Protein AF-A0A9N9LIA5-F1 (afdb_monomer)

pLDDT: mean 84.1, std 13.5, range [37.38, 97.5]

Foldseek 3Di:
DDALLVLLVVCVVVLVVLVVLLVVLVCLVVVLVVLVVVLVVLVVVLVVLVVVLVVLVVQLVVLVVVLCCLVPPPVVCVVCVVVVNNVVSVVVSVVSVVSNVVSVVVSVVSVVVSVVSVVVSVVSVVVSVVSVVSVVSNVVSVVVLVVSLCVSCPDDPVVCVVLVVLVVLLVVLVVQLVVLVVVLVLLVLLLVLLVLLLVLLVLLLVLLVCLLPPPPPPDDDDPVVNVVSSLVSLVSSLVSLVSSQVSQVVSCVSPVVQDDLCLSVDPLSVCRRPDPDDSVSSVSNSVSSVVSSVSSVVSSVVSVVVSVVSVVVSVVSVVSSVVSVVVSSVVSVVVSVVSVVVVVVD

Structure (mmCIF, N/CA/C/O backbone):
data_AF-A0A9N9LIA5-F1
#
_entry.id   AF-A0A9N9LIA5-F1
#
loop_
_atom_site.group_PDB
_atom_site.id
_atom_site.type_symbol
_atom_site.label_atom_id
_atom_site.label_alt_id
_atom_site.label_comp_id
_atom_site.label_asym_id
_atom_site.label_entity_id
_atom_site.label_seq_id
_atom_site.pdbx_PDB_ins_code
_atom_site.Cartn_x
_atom_site.Cartn_y
_atom_site.Cartn_z
_atom_site.occupancy
_atom_site.B_iso_or_equiv
_atom_site.auth_seq_id
_atom_site.auth_comp_id
_atom_site.auth_asym_id
_atom_site.auth_atom_id
_atom_site.pdbx_PDB_model_num
ATOM 1 N N . MET A 1 1 ? -35.859 -7.186 32.942 1.00 47.28 1 MET A N 1
ATOM 2 C CA . MET A 1 1 ? -34.531 -6.823 32.412 1.00 47.28 1 MET A CA 1
ATOM 3 C C . MET A 1 1 ? -33.495 -7.463 33.316 1.00 47.28 1 MET A C 1
ATOM 5 O O . MET A 1 1 ? -33.566 -7.250 34.519 1.00 47.28 1 MET A O 1
ATOM 9 N N . THR A 1 2 ? -32.618 -8.312 32.789 1.00 58.47 2 THR A N 1
ATOM 10 C CA . THR A 1 2 ? -31.485 -8.862 33.547 1.00 58.47 2 THR A CA 1
ATOM 11 C C . THR A 1 2 ? -30.498 -7.736 33.855 1.00 58.47 2 THR A C 1
ATOM 13 O O . THR A 1 2 ? -30.167 -6.950 32.966 1.00 58.47 2 THR A O 1
ATOM 16 N N . SER A 1 3 ? -30.058 -7.617 35.112 1.00 75.38 3 SER A N 1
ATOM 17 C CA . SER A 1 3 ? -29.108 -6.568 35.506 1.00 75.38 3 SER A CA 1
ATOM 18 C C . SER A 1 3 ? -27.759 -6.749 34.796 1.00 75.38 3 SER A C 1
ATOM 20 O O . SER A 1 3 ? -27.422 -7.850 34.344 1.00 75.38 3 SER A O 1
ATOM 22 N N . VAL A 1 4 ? -26.967 -5.675 34.694 1.00 77.62 4 VAL A N 1
ATOM 23 C CA . VAL A 1 4 ? -25.613 -5.705 34.102 1.00 77.62 4 VAL A CA 1
ATOM 24 C C . VAL A 1 4 ? -24.735 -6.769 34.776 1.00 77.62 4 VAL A C 1
ATOM 26 O O . VAL A 1 4 ? -23.981 -7.462 34.092 1.00 77.62 4 VAL A O 1
ATOM 29 N N . CYS A 1 5 ? -24.903 -6.995 36.083 1.00 75.75 5 CYS A N 1
ATOM 30 C CA . CYS A 1 5 ? -24.208 -8.053 36.820 1.00 75.75 5 CYS A CA 1
ATOM 31 C C . CYS A 1 5 ? -24.525 -9.466 36.300 1.00 75.75 5 CYS A C 1
ATOM 33 O O . CYS A 1 5 ? -23.616 -10.283 36.172 1.00 75.75 5 CYS A O 1
ATOM 35 N N . ALA A 1 6 ? -25.791 -9.762 35.983 1.00 78.69 6 ALA A N 1
ATOM 36 C CA . ALA A 1 6 ? -26.183 -11.076 35.466 1.00 78.69 6 ALA A CA 1
ATOM 37 C C . ALA A 1 6 ? -25.593 -11.320 34.067 1.00 78.69 6 ALA A C 1
ATOM 39 O O . ALA A 1 6 ? -24.962 -12.346 33.836 1.00 78.69 6 ALA A O 1
ATOM 40 N N . ARG A 1 7 ? -25.692 -10.325 33.171 1.00 82.19 7 ARG A N 1
ATOM 41 C CA . ARG A 1 7 ? -25.117 -10.403 31.814 1.00 82.19 7 ARG A CA 1
ATOM 42 C C . ARG A 1 7 ? -23.591 -10.541 31.828 1.00 82.19 7 ARG A C 1
ATOM 44 O O . ARG A 1 7 ? -23.043 -11.324 31.062 1.00 82.19 7 ARG A O 1
ATOM 51 N N . THR A 1 8 ? -22.914 -9.819 32.723 1.00 84.19 8 THR A N 1
ATOM 52 C CA . THR A 1 8 ? -21.460 -9.934 32.930 1.00 84.19 8 THR A CA 1
ATOM 53 C C . THR A 1 8 ? -21.066 -11.358 33.332 1.00 84.19 8 THR A C 1
ATOM 55 O O . THR A 1 8 ? -20.112 -11.910 32.790 1.00 84.19 8 THR A O 1
ATOM 58 N N . ARG A 1 9 ? -21.809 -11.980 34.255 1.00 81.75 9 ARG A N 1
ATOM 59 C CA . ARG A 1 9 ? -21.522 -13.344 34.722 1.00 81.75 9 ARG A CA 1
ATOM 60 C C . ARG A 1 9 ? -21.656 -14.371 33.604 1.00 81.75 9 ARG A C 1
ATOM 62 O O . ARG A 1 9 ? -20.743 -15.166 33.403 1.00 81.75 9 ARG A O 1
ATOM 69 N N . ASP A 1 10 ? -22.759 -14.317 32.865 1.00 85.50 10 ASP A N 1
ATOM 70 C CA . ASP A 1 10 ? -23.034 -15.260 31.776 1.00 85.50 10 ASP A CA 1
ATOM 71 C C . ASP A 1 10 ? -21.994 -15.139 30.646 1.00 85.50 10 ASP A C 1
ATOM 73 O O . ASP A 1 10 ? -21.632 -16.124 30.003 1.00 85.50 10 ASP A O 1
ATOM 77 N N . ALA A 1 11 ? -21.451 -13.935 30.443 1.00 89.81 11 ALA A N 1
ATOM 78 C CA . ALA A 1 11 ? -20.425 -13.643 29.448 1.00 89.81 11 ALA A CA 1
ATOM 79 C C . ALA A 1 11 ? -18.987 -14.014 29.867 1.00 89.81 11 ALA A C 1
ATOM 81 O O . ALA A 1 11 ? -18.096 -14.020 29.014 1.00 89.81 11 ALA A O 1
ATOM 82 N N . ALA A 1 12 ? -18.725 -14.317 31.145 1.00 86.81 12 ALA A N 1
ATOM 83 C CA . ALA A 1 12 ? -17.366 -14.480 31.679 1.00 86.81 12 ALA A CA 1
ATOM 84 C C . ALA A 1 12 ? -16.516 -15.553 30.971 1.00 86.81 12 ALA A C 1
ATOM 86 O O . ALA A 1 12 ? -15.371 -15.241 30.625 1.00 86.81 12 ALA A O 1
ATOM 87 N N . PRO A 1 13 ? -17.036 -16.760 30.663 1.00 88.62 13 PRO A N 1
ATOM 88 C CA . PRO A 1 13 ? -16.257 -17.770 29.946 1.00 88.62 13 PRO A CA 1
ATOM 89 C C . PRO A 1 13 ? -15.855 -17.307 28.541 1.00 88.62 13 PRO A C 1
ATOM 91 O O . PRO A 1 13 ? -14.713 -17.496 28.119 1.00 88.62 13 PRO A O 1
ATOM 94 N N . ARG A 1 14 ? -16.776 -16.645 27.824 1.00 91.00 14 ARG A N 1
ATOM 95 C CA . ARG A 1 14 ? -16.513 -16.126 26.476 1.00 91.00 14 ARG A CA 1
ATOM 96 C C . ARG A 1 14 ? -15.512 -14.975 26.511 1.00 91.00 14 ARG A C 1
ATOM 98 O O . ARG A 1 14 ? -14.617 -14.940 25.674 1.00 91.00 14 ARG A O 1
ATOM 105 N N . ASN A 1 15 ? -15.625 -14.077 27.489 1.00 89.50 15 ASN A N 1
ATOM 106 C CA . ASN A 1 15 ? -14.683 -12.979 27.685 1.00 89.50 15 ASN A CA 1
ATOM 107 C C . ASN A 1 15 ? -13.249 -13.491 27.907 1.00 89.50 15 ASN A C 1
ATOM 109 O O . ASN A 1 15 ? -12.324 -13.031 27.244 1.00 89.50 15 ASN A O 1
ATOM 113 N N . ALA A 1 16 ? -13.071 -14.489 28.781 1.00 88.00 16 ALA A N 1
ATOM 114 C CA . ALA A 1 16 ? -11.763 -15.089 29.050 1.00 88.00 16 ALA A CA 1
ATOM 115 C C . ALA A 1 16 ? -11.148 -15.737 27.795 1.00 88.00 16 ALA A C 1
ATOM 117 O O . ALA A 1 16 ? -9.983 -15.496 27.488 1.00 88.00 16 ALA A O 1
ATOM 118 N N . GLN A 1 17 ? -11.944 -16.494 27.030 1.00 92.19 17 GLN A N 1
ATOM 119 C CA . GLN A 1 17 ? -11.497 -17.113 25.778 1.00 92.19 17 GLN A CA 1
ATOM 120 C C . GLN A 1 17 ? -11.049 -16.070 24.736 1.00 92.19 17 GLN A C 1
ATOM 122 O O . GLN A 1 17 ? -10.040 -16.256 24.051 1.00 92.19 17 GLN A O 1
ATOM 127 N N . LEU A 1 18 ? -11.802 -14.974 24.602 1.00 92.44 18 LEU A N 1
ATOM 128 C CA . LEU A 1 18 ? -11.486 -13.901 23.659 1.00 92.44 18 LEU A CA 1
ATOM 129 C C . LEU A 1 18 ? -10.203 -13.168 24.054 1.00 92.44 18 LEU A C 1
ATOM 131 O O . LEU A 1 18 ? -9.351 -12.959 23.195 1.00 92.44 18 LEU A O 1
ATOM 135 N N . LEU A 1 19 ? -10.028 -12.838 25.337 1.00 89.38 19 LEU A N 1
ATOM 136 C CA . LEU A 1 19 ? -8.799 -12.211 25.834 1.00 89.38 19 LEU A CA 1
ATOM 137 C C . LEU A 1 19 ? -7.575 -13.112 25.630 1.00 89.38 19 LEU A C 1
ATOM 139 O O . LEU A 1 19 ? -6.566 -12.638 25.118 1.00 89.38 19 LEU A O 1
ATOM 143 N N . GLN A 1 20 ? -7.687 -14.414 25.909 1.00 92.00 20 GLN A N 1
ATOM 144 C CA . GLN A 1 20 ? -6.607 -15.364 25.633 1.00 92.00 20 GLN A CA 1
ATOM 145 C C . GLN A 1 20 ? -6.225 -15.376 24.144 1.00 92.00 20 GLN A C 1
ATOM 147 O O . GLN A 1 20 ? -5.049 -15.282 23.801 1.00 92.00 20 GLN A O 1
ATOM 152 N N . THR A 1 21 ? -7.218 -15.429 23.249 1.00 92.06 21 THR A N 1
ATOM 153 C CA . THR A 1 21 ? -6.975 -15.395 21.796 1.00 92.06 21 THR A CA 1
ATOM 154 C C . THR A 1 21 ? -6.281 -14.096 21.385 1.00 92.06 21 THR A C 1
ATOM 156 O O . THR A 1 21 ? -5.387 -14.103 20.536 1.00 92.06 21 THR A O 1
ATOM 159 N N . LEU A 1 22 ? -6.680 -12.964 21.974 1.00 90.25 22 LEU A N 1
ATOM 160 C CA . LEU A 1 22 ? -6.061 -11.669 21.711 1.00 90.25 22 LEU A CA 1
ATOM 161 C C . LEU A 1 22 ? -4.605 -11.629 22.159 1.00 90.25 22 LEU A C 1
ATOM 163 O O . LEU A 1 22 ? -3.783 -11.135 21.392 1.00 90.25 22 LEU A O 1
ATOM 167 N N . ASP A 1 23 ? -4.291 -12.168 23.335 1.00 89.25 23 ASP A N 1
ATOM 168 C CA . ASP A 1 23 ? -2.930 -12.223 23.868 1.00 89.25 23 ASP A CA 1
ATOM 169 C C . ASP A 1 23 ? -2.023 -13.107 23.001 1.00 89.25 23 ASP A C 1
ATOM 171 O O . ASP A 1 23 ? -0.936 -12.678 22.605 1.00 89.25 23 ASP A O 1
ATOM 175 N N . GLU A 1 24 ? -2.497 -14.298 22.620 1.00 92.50 24 GLU A N 1
ATOM 176 C CA . GLU A 1 24 ? -1.763 -15.233 21.757 1.00 92.50 24 GLU A CA 1
ATOM 177 C C . GLU A 1 24 ? -1.479 -14.634 20.366 1.00 92.50 24 GLU A C 1
ATOM 179 O O . GLU A 1 24 ? -0.398 -14.821 19.807 1.00 92.50 24 GLU A O 1
ATOM 184 N N . THR A 1 25 ? -2.413 -13.849 19.819 1.00 94.44 25 THR A N 1
ATOM 185 C CA . THR A 1 25 ? -2.338 -13.322 18.441 1.00 94.44 25 THR A CA 1
ATOM 186 C C . THR A 1 25 ? -1.943 -11.844 18.342 1.00 94.44 25 THR A C 1
ATOM 188 O O . THR A 1 25 ? -1.902 -11.288 17.242 1.00 94.44 25 THR A O 1
ATOM 191 N N . ASN A 1 26 ? -1.624 -11.175 19.455 1.00 89.44 26 ASN A N 1
ATOM 192 C CA . ASN A 1 26 ? -1.385 -9.724 19.482 1.00 89.44 26 ASN A CA 1
ATOM 193 C C . ASN A 1 26 ? -0.216 -9.279 18.583 1.00 89.44 26 ASN A C 1
ATOM 195 O O . ASN A 1 26 ? -0.215 -8.180 18.029 1.00 89.44 26 ASN A O 1
ATOM 199 N N . HIS A 1 27 ? 0.785 -10.144 18.425 1.00 89.81 27 HIS A N 1
ATOM 200 C CA . HIS A 1 27 ? 1.981 -9.881 17.628 1.00 89.81 27 HIS A CA 1
ATOM 201 C C . HIS A 1 27 ? 1.731 -9.970 16.110 1.00 89.81 27 HIS A C 1
ATOM 203 O O . HIS A 1 27 ? 2.442 -9.332 15.327 1.00 89.81 27 HIS A O 1
ATOM 209 N N . ALA A 1 28 ? 0.713 -10.726 15.689 1.00 92.81 28 ALA A N 1
ATOM 210 C CA . ALA A 1 28 ? 0.514 -11.122 14.300 1.00 92.81 28 ALA A CA 1
ATOM 211 C C . ALA A 1 28 ? 0.270 -9.959 13.318 1.00 92.81 28 ALA A C 1
ATOM 213 O O . ALA A 1 28 ? 0.861 -9.987 12.239 1.00 92.81 28 ALA A O 1
ATOM 214 N N . PRO A 1 29 ? -0.513 -8.902 13.636 1.00 89.50 29 PRO A N 1
ATOM 215 C CA . PRO A 1 29 ? -0.709 -7.787 12.705 1.00 89.50 29 PRO A CA 1
ATOM 216 C C . PRO A 1 29 ? 0.595 -7.057 12.343 1.00 89.50 29 PRO A C 1
ATOM 218 O O . PRO A 1 29 ? 0.842 -6.778 11.171 1.00 89.50 29 PRO A O 1
ATOM 221 N N . SER A 1 30 ? 1.451 -6.794 13.336 1.00 88.44 30 SER A N 1
ATOM 222 C CA . SER A 1 30 ? 2.750 -6.133 13.130 1.00 88.44 30 SER A CA 1
ATOM 223 C C . SER A 1 30 ? 3.745 -7.047 12.405 1.00 88.44 30 SER A C 1
ATOM 225 O O . SER A 1 30 ? 4.460 -6.615 11.494 1.00 88.44 30 SER A O 1
ATOM 227 N N . ALA A 1 31 ? 3.757 -8.336 12.763 1.00 90.31 31 ALA A N 1
ATOM 228 C CA . ALA A 1 31 ? 4.577 -9.341 12.094 1.00 90.31 31 ALA A CA 1
ATOM 229 C C . ALA A 1 31 ? 4.191 -9.503 10.613 1.00 90.31 31 ALA A C 1
ATOM 231 O O . ALA A 1 31 ? 5.073 -9.568 9.754 1.00 90.31 31 ALA A O 1
ATOM 232 N N . LEU A 1 32 ? 2.889 -9.482 10.298 1.00 93.50 32 LEU A N 1
ATOM 233 C CA . LEU A 1 32 ? 2.376 -9.529 8.930 1.00 93.50 32 LEU A CA 1
ATOM 234 C C . LEU A 1 32 ? 2.864 -8.336 8.100 1.00 93.50 32 LEU A C 1
ATOM 236 O O . LEU A 1 32 ? 3.404 -8.533 7.014 1.00 93.50 32 LEU A O 1
ATOM 240 N N . GLU A 1 33 ? 2.708 -7.111 8.602 1.00 91.50 33 GLU A N 1
ATOM 241 C CA . GLU A 1 33 ? 3.135 -5.893 7.895 1.00 91.50 33 GLU A CA 1
ATOM 242 C C . GLU A 1 33 ? 4.655 -5.878 7.654 1.00 91.50 33 GLU A C 1
ATOM 244 O O . GLU A 1 33 ? 5.136 -5.601 6.546 1.00 91.50 33 GLU A O 1
ATOM 249 N N . SER A 1 34 ? 5.422 -6.257 8.678 1.00 91.19 34 SER A N 1
ATOM 250 C CA . SER A 1 34 ? 6.882 -6.345 8.603 1.00 91.19 34 SER A CA 1
ATOM 251 C C . SER A 1 34 ? 7.332 -7.383 7.571 1.00 91.19 34 SER A C 1
ATOM 253 O O . SER A 1 34 ? 8.202 -7.107 6.740 1.00 91.19 34 SER A O 1
ATOM 255 N N . ASN A 1 35 ? 6.710 -8.563 7.568 1.00 96.12 35 ASN A N 1
ATOM 256 C CA . ASN A 1 35 ? 7.061 -9.640 6.650 1.00 96.12 35 ASN A CA 1
ATOM 257 C C . ASN A 1 35 ? 6.587 -9.365 5.209 1.00 96.12 35 ASN A C 1
ATOM 259 O O . ASN A 1 35 ? 7.288 -9.702 4.257 1.00 96.12 35 ASN A O 1
ATOM 263 N N . GLN A 1 36 ? 5.458 -8.677 5.008 1.00 96.06 36 GLN A N 1
ATOM 264 C CA . GLN A 1 36 ? 5.046 -8.179 3.687 1.00 96.06 36 GLN A CA 1
ATOM 265 C C . GLN A 1 36 ? 6.076 -7.208 3.098 1.00 96.06 36 GLN A C 1
ATOM 267 O O . GLN A 1 36 ? 6.465 -7.344 1.935 1.00 96.06 36 GLN A O 1
ATOM 272 N N . SER A 1 37 ? 6.571 -6.278 3.916 1.00 93.00 37 SER A N 1
ATOM 273 C CA . SER A 1 37 ? 7.626 -5.340 3.522 1.00 93.00 37 SER A CA 1
ATOM 274 C C . SER A 1 37 ? 8.938 -6.059 3.190 1.00 93.00 37 SER A C 1
ATOM 276 O O . SER A 1 37 ? 9.611 -5.725 2.211 1.00 93.00 37 SER A O 1
ATOM 278 N N . TYR A 1 38 ? 9.293 -7.084 3.971 1.00 94.62 38 TYR A N 1
ATOM 279 C CA . TYR A 1 38 ? 10.456 -7.933 3.714 1.00 94.62 38 TYR A CA 1
ATOM 280 C C . TYR A 1 38 ? 10.331 -8.705 2.391 1.00 94.62 38 TYR A C 1
ATOM 282 O O . TYR A 1 38 ? 11.246 -8.660 1.568 1.00 94.62 38 TYR A O 1
ATOM 290 N N . VAL A 1 39 ? 9.175 -9.324 2.129 1.00 96.56 39 VAL A N 1
ATOM 291 C CA . VAL A 1 39 ? 8.874 -10.020 0.866 1.00 96.56 39 VAL A CA 1
ATOM 292 C C . VAL A 1 39 ? 8.966 -9.076 -0.334 1.00 96.56 39 VAL A C 1
ATOM 294 O O . VAL A 1 39 ? 9.550 -9.442 -1.355 1.00 96.56 39 VAL A O 1
ATOM 297 N N . ALA A 1 40 ? 8.426 -7.860 -0.230 1.00 95.62 40 ALA A N 1
ATOM 298 C CA . ALA A 1 40 ? 8.515 -6.869 -1.301 1.00 95.62 40 ALA A CA 1
ATOM 299 C C . ALA A 1 40 ? 9.976 -6.506 -1.619 1.00 95.62 40 ALA A C 1
ATOM 301 O O . ALA A 1 40 ? 10.375 -6.491 -2.786 1.00 95.62 40 ALA A O 1
ATOM 302 N N . ARG A 1 41 ? 10.797 -6.297 -0.583 1.00 95.94 41 ARG A N 1
ATOM 303 C CA . ARG A 1 41 ? 12.232 -6.018 -0.733 1.00 95.94 41 ARG A CA 1
ATOM 304 C C . ARG A 1 41 ? 12.987 -7.197 -1.350 1.00 95.94 41 ARG A C 1
ATOM 306 O O . ARG A 1 41 ? 13.770 -6.985 -2.271 1.00 95.94 41 ARG A O 1
ATOM 313 N N . LEU A 1 42 ? 12.724 -8.424 -0.896 1.00 96.56 42 LEU A N 1
ATOM 314 C CA . LEU A 1 42 ? 13.326 -9.637 -1.461 1.00 96.56 42 LEU A CA 1
ATOM 315 C C . LEU A 1 42 ? 13.003 -9.789 -2.948 1.00 96.56 42 LEU A C 1
ATOM 317 O O . LEU A 1 42 ? 13.893 -10.091 -3.735 1.00 96.56 42 LEU A O 1
ATOM 321 N N . ARG A 1 43 ? 11.754 -9.537 -3.358 1.00 97.06 43 ARG A N 1
ATOM 322 C CA . ARG A 1 43 ? 11.359 -9.593 -4.776 1.00 97.06 43 ARG A CA 1
ATOM 323 C C . ARG A 1 43 ? 12.138 -8.599 -5.633 1.00 97.06 43 ARG A C 1
ATOM 325 O O . ARG A 1 43 ? 12.562 -8.963 -6.728 1.00 97.06 43 ARG A O 1
ATOM 332 N N . LEU A 1 44 ? 12.351 -7.381 -5.134 1.00 95.38 44 LEU A N 1
ATOM 333 C CA . LEU A 1 44 ? 13.156 -6.378 -5.830 1.00 95.38 44 LEU A CA 1
ATOM 334 C C . LEU A 1 44 ? 14.614 -6.834 -5.977 1.00 95.38 44 LEU A C 1
ATOM 336 O O . LEU A 1 44 ? 15.167 -6.773 -7.072 1.00 95.38 44 LEU A O 1
ATOM 340 N N . GLN A 1 45 ? 15.214 -7.350 -4.904 1.00 94.00 45 GLN A N 1
ATOM 341 C CA . GLN A 1 45 ? 16.589 -7.855 -4.942 1.00 94.00 45 GLN A CA 1
ATOM 342 C C . GLN A 1 45 ? 16.737 -9.072 -5.866 1.00 94.00 45 GLN A C 1
ATOM 344 O O . GLN A 1 45 ? 17.704 -9.163 -6.614 1.00 94.00 45 GLN A O 1
ATOM 349 N N . ILE A 1 46 ? 15.758 -9.983 -5.869 1.00 96.56 46 ILE A N 1
ATOM 350 C CA . ILE A 1 46 ? 15.705 -11.126 -6.792 1.00 96.56 46 ILE A CA 1
ATOM 351 C C . ILE A 1 46 ? 15.619 -10.644 -8.240 1.00 96.56 46 ILE A C 1
ATOM 353 O O . ILE A 1 46 ? 16.278 -11.210 -9.107 1.00 96.56 46 ILE A O 1
ATOM 357 N N . HIS A 1 47 ? 14.826 -9.608 -8.522 1.00 95.19 47 HIS A N 1
ATOM 358 C CA . HIS A 1 47 ? 14.744 -9.038 -9.866 1.00 95.19 47 HIS A CA 1
ATOM 359 C C . HIS A 1 47 ? 16.097 -8.476 -10.324 1.00 95.19 47 HIS A C 1
ATOM 361 O O . HIS A 1 47 ? 16.552 -8.812 -11.414 1.00 95.19 47 HIS A O 1
ATOM 367 N N . GLN A 1 48 ? 16.773 -7.710 -9.464 1.00 93.69 48 GLN A N 1
ATOM 368 C CA . GLN A 1 48 ? 18.113 -7.181 -9.738 1.00 93.69 48 GLN A CA 1
ATOM 369 C C . GLN A 1 48 ? 19.135 -8.306 -9.955 1.00 93.69 48 GLN A C 1
ATOM 371 O O . GLN A 1 48 ? 19.855 -8.303 -10.948 1.00 93.69 48 GLN A O 1
ATOM 376 N N . LYS A 1 49 ? 19.146 -9.327 -9.088 1.00 94.50 49 LYS A N 1
ATOM 377 C CA . LYS A 1 49 ? 20.053 -10.477 -9.223 1.00 94.50 49 LYS A CA 1
ATOM 378 C C . LYS A 1 49 ? 19.781 -11.320 -10.468 1.00 94.50 49 LYS A C 1
ATOM 380 O O . LYS A 1 49 ? 20.715 -11.880 -11.027 1.00 94.50 49 LYS A O 1
ATOM 385 N N . LYS A 1 50 ? 18.532 -11.395 -10.941 1.00 94.38 50 LYS A N 1
ATOM 386 C CA . LYS A 1 50 ? 18.208 -12.031 -12.229 1.00 94.38 50 LYS A CA 1
ATOM 387 C C . LYS A 1 50 ? 18.789 -11.262 -13.415 1.00 94.38 50 LYS A C 1
ATOM 389 O O . LYS A 1 50 ? 19.302 -11.897 -14.328 1.00 94.38 50 LYS A O 1
ATOM 394 N N . GLN A 1 51 ? 18.732 -9.930 -13.394 1.00 94.00 51 GLN A N 1
ATOM 395 C CA . GLN A 1 51 ? 19.364 -9.102 -14.429 1.00 94.00 51 GLN A CA 1
ATOM 396 C C . GLN A 1 51 ? 20.889 -9.264 -14.417 1.00 94.00 51 GLN A C 1
ATOM 398 O O . GLN A 1 51 ? 21.498 -9.411 -15.472 1.00 94.00 51 GLN A O 1
ATOM 403 N N . GLU A 1 52 ? 21.495 -9.305 -13.229 1.00 93.31 52 GLU A N 1
ATOM 404 C CA . GLU A 1 52 ? 22.931 -9.564 -13.062 1.00 93.31 52 GLU A CA 1
ATOM 405 C C . GLU A 1 52 ? 23.323 -10.955 -13.586 1.00 93.31 52 GLU A C 1
ATOM 407 O O . GLU A 1 52 ? 24.313 -11.083 -14.300 1.00 93.31 52 GLU A O 1
ATOM 412 N N . LEU A 1 53 ? 22.515 -11.989 -13.318 1.00 95.62 53 LEU A N 1
ATOM 413 C CA . LEU A 1 53 ? 22.738 -13.336 -13.852 1.00 95.62 53 LEU A CA 1
ATOM 414 C C . LEU A 1 53 ? 22.669 -13.370 -15.385 1.00 95.62 53 LEU A C 1
ATOM 416 O O . LEU A 1 53 ? 23.473 -14.048 -16.020 1.00 95.62 53 LEU A O 1
ATOM 420 N N . GLU A 1 54 ? 21.729 -12.639 -15.990 1.00 91.75 54 GLU A N 1
ATOM 421 C CA . GLU A 1 54 ? 21.620 -12.536 -17.449 1.00 91.75 54 GLU A CA 1
ATOM 422 C C . GLU A 1 54 ? 22.856 -11.856 -18.057 1.00 91.75 54 GLU A C 1
ATOM 424 O O . GLU A 1 54 ? 23.369 -12.298 -19.084 1.00 91.75 54 GLU A O 1
ATOM 429 N N . GLN A 1 55 ? 23.370 -10.806 -17.411 1.00 92.00 55 GLN A N 1
ATOM 430 C CA . GLN A 1 55 ? 24.607 -10.143 -17.829 1.00 92.00 55 GLN A CA 1
ATOM 431 C C . GLN A 1 55 ? 25.819 -11.070 -17.692 1.00 92.00 55 GLN A C 1
ATOM 433 O O . GLN A 1 55 ? 26.586 -11.199 -18.642 1.00 92.00 55 GLN A O 1
ATOM 438 N N . ALA A 1 56 ? 25.958 -11.763 -16.558 1.00 91.69 56 ALA A N 1
ATOM 439 C CA . ALA A 1 56 ? 27.029 -12.733 -16.344 1.00 91.69 56 ALA A CA 1
ATOM 440 C C . ALA A 1 56 ? 26.976 -13.879 -17.367 1.00 91.69 56 ALA A C 1
ATOM 442 O O . ALA A 1 56 ? 28.015 -14.289 -17.870 1.00 91.69 56 ALA A O 1
ATOM 443 N N . SER A 1 57 ? 25.776 -14.342 -17.738 1.00 90.62 57 SER A N 1
ATOM 444 C CA . SER A 1 57 ? 25.598 -15.367 -18.779 1.00 90.62 57 SER A CA 1
ATOM 445 C C . SER A 1 57 ? 26.136 -14.893 -20.134 1.00 90.62 57 SER A C 1
ATOM 447 O O . SER A 1 57 ? 26.888 -15.617 -20.776 1.00 90.62 57 SER A O 1
ATOM 449 N N . LYS A 1 58 ? 25.829 -13.649 -20.534 1.00 91.25 58 LYS A N 1
ATOM 450 C CA . LYS A 1 58 ? 26.348 -13.052 -21.780 1.00 91.25 58 LYS A CA 1
ATOM 451 C C . LYS A 1 58 ? 27.871 -12.916 -21.772 1.00 91.25 58 LYS A C 1
ATOM 453 O O . LYS A 1 58 ? 28.500 -13.114 -22.805 1.00 91.25 58 LYS A O 1
ATOM 458 N N . ILE A 1 59 ? 28.459 -12.579 -20.622 1.00 88.94 59 ILE A N 1
ATOM 459 C CA . ILE A 1 59 ? 29.919 -12.505 -20.467 1.00 88.94 59 ILE A CA 1
ATOM 460 C C . ILE A 1 59 ? 30.527 -13.899 -20.632 1.00 88.94 59 ILE A C 1
ATOM 462 O O . ILE A 1 59 ? 31.416 -14.062 -21.453 1.00 88.94 59 ILE A O 1
ATOM 466 N N . VAL A 1 60 ? 30.003 -14.914 -19.935 1.00 88.62 60 VAL A N 1
ATOM 467 C CA . VAL A 1 60 ? 30.481 -16.302 -20.069 1.00 88.62 60 VAL A CA 1
ATOM 468 C C . VAL A 1 60 ? 30.412 -16.787 -21.517 1.00 88.62 60 VAL A C 1
ATOM 470 O O . VAL A 1 60 ? 31.362 -17.404 -21.988 1.00 88.62 60 VAL A O 1
ATOM 473 N N . GLU A 1 61 ? 29.319 -16.500 -22.230 1.00 90.25 61 GLU A N 1
ATOM 474 C CA . GLU A 1 61 ? 29.176 -16.842 -23.652 1.00 90.25 61 GLU A CA 1
ATOM 475 C C . GLU A 1 61 ? 30.221 -16.135 -24.533 1.00 90.25 61 GLU A C 1
ATOM 477 O O . GLU A 1 61 ? 30.770 -16.760 -25.439 1.00 90.25 61 GLU A O 1
ATOM 482 N N . SER A 1 62 ? 30.523 -14.860 -24.259 1.00 87.62 62 SER A N 1
ATOM 483 C CA . SER A 1 62 ? 31.548 -14.097 -24.985 1.00 87.62 62 SER A CA 1
ATOM 484 C C . SER A 1 62 ? 32.956 -14.636 -24.725 1.00 87.62 62 SER A C 1
ATOM 486 O O . SER A 1 62 ? 33.666 -14.946 -25.676 1.00 87.62 62 SER A O 1
ATOM 488 N N . GLU A 1 63 ? 33.337 -14.802 -23.455 1.00 86.12 63 GLU A N 1
ATOM 489 C CA . GLU A 1 63 ? 34.665 -15.295 -23.055 1.00 86.12 63 GLU A CA 1
ATOM 490 C C . GLU A 1 63 ? 34.900 -16.732 -23.550 1.00 86.12 63 GLU A C 1
ATOM 492 O O . GLU A 1 63 ? 35.999 -17.081 -23.976 1.00 86.12 63 GLU A O 1
ATOM 497 N N . LEU A 1 64 ? 33.854 -17.572 -23.563 1.00 87.06 64 LEU A N 1
ATOM 498 C CA . LEU A 1 64 ? 33.927 -18.912 -24.150 1.00 87.06 64 LEU A CA 1
ATOM 499 C C . LEU A 1 64 ? 34.198 -18.845 -25.658 1.00 87.06 64 LEU A C 1
ATOM 501 O O . LEU A 1 64 ? 35.049 -19.578 -26.158 1.00 87.06 64 LEU A O 1
ATOM 505 N N . ALA A 1 65 ? 33.497 -17.968 -26.381 1.00 86.50 65 ALA A N 1
ATOM 506 C CA . ALA A 1 65 ? 33.697 -17.804 -27.816 1.00 86.50 65 ALA A CA 1
ATOM 507 C C . ALA A 1 65 ? 35.106 -17.281 -28.148 1.00 86.50 65 ALA A C 1
ATOM 509 O O . ALA A 1 65 ? 35.702 -17.728 -29.132 1.00 86.50 65 ALA A O 1
ATOM 510 N N . ASP A 1 66 ? 35.652 -16.369 -27.340 1.00 81.44 66 ASP A N 1
ATOM 511 C CA . ASP A 1 66 ? 37.016 -15.855 -27.498 1.00 81.44 66 ASP A CA 1
ATOM 512 C C . ASP A 1 66 ? 38.059 -16.948 -27.212 1.00 81.44 66 ASP A C 1
ATOM 514 O O . ASP A 1 66 ? 38.950 -17.186 -28.039 1.00 81.44 66 ASP A O 1
ATOM 518 N N . TYR A 1 67 ? 37.888 -17.706 -26.124 1.00 82.94 67 TYR A N 1
ATOM 519 C CA . TYR A 1 67 ? 38.721 -18.866 -25.806 1.00 82.94 67 TYR A CA 1
ATOM 520 C C . TYR A 1 67 ? 38.717 -19.916 -26.934 1.00 82.94 67 TYR A C 1
ATOM 522 O O . TYR A 1 67 ? 39.787 -20.300 -27.417 1.00 82.94 67 TYR A O 1
ATOM 530 N N . GLU A 1 68 ? 37.542 -20.323 -27.430 1.00 83.69 68 GLU A N 1
ATOM 531 C CA . GLU A 1 68 ? 37.406 -21.294 -28.529 1.00 83.69 68 GLU A CA 1
ATOM 532 C C . GLU A 1 68 ? 38.050 -20.790 -29.832 1.00 83.69 68 GLU A C 1
ATOM 534 O O . GLU A 1 68 ? 38.713 -21.551 -30.550 1.00 83.69 68 GLU A O 1
ATOM 539 N N . GLN A 1 69 ? 37.904 -19.496 -30.145 1.00 81.94 69 GLN A N 1
ATOM 540 C CA . GLN A 1 69 ? 38.541 -18.886 -31.313 1.00 81.94 69 GLN A CA 1
ATOM 541 C C . GLN A 1 69 ? 40.069 -18.923 -31.232 1.00 81.94 69 GLN A C 1
ATOM 543 O O . GLN A 1 69 ? 40.727 -19.138 -32.257 1.00 81.94 69 GLN A O 1
ATOM 548 N N . TYR A 1 70 ? 40.652 -18.700 -30.052 1.00 73.88 70 TYR A N 1
ATOM 549 C CA . TYR A 1 70 ? 42.100 -18.766 -29.864 1.00 73.88 70 TYR A CA 1
ATOM 550 C C . TYR A 1 70 ? 42.609 -20.209 -29.836 1.00 73.88 70 TYR A C 1
ATOM 552 O O . TYR A 1 70 ? 43.569 -20.509 -30.550 1.00 73.88 70 TYR A O 1
ATOM 560 N N . GLU A 1 71 ? 41.946 -21.112 -29.113 1.00 77.12 71 GLU A N 1
ATOM 561 C CA . GLU A 1 71 ? 42.364 -22.512 -28.981 1.00 77.12 71 GLU A CA 1
ATOM 562 C C . GLU A 1 71 ? 42.343 -23.256 -30.329 1.00 77.12 71 GLU A C 1
ATOM 564 O O . GLU A 1 71 ? 43.275 -24.001 -30.659 1.00 77.12 71 GLU A O 1
ATOM 569 N N . HIS A 1 72 ? 41.308 -23.039 -31.148 1.00 75.81 72 HIS A N 1
ATOM 570 C CA . HIS A 1 72 ? 41.091 -23.803 -32.382 1.00 75.81 72 HIS A CA 1
ATOM 571 C C . HIS A 1 72 ? 41.664 -23.158 -33.650 1.00 75.81 72 HIS A C 1
ATOM 573 O O . HIS A 1 72 ? 41.591 -23.747 -34.737 1.00 75.81 72 HIS A O 1
ATOM 579 N N . SER A 1 73 ? 42.284 -21.977 -33.562 1.00 72.56 73 SER A N 1
ATOM 580 C CA . SER A 1 73 ? 42.844 -21.317 -34.743 1.00 72.56 73 SER A CA 1
ATOM 581 C C . SER A 1 73 ? 44.174 -21.938 -35.183 1.00 72.56 73 SER A C 1
ATOM 583 O O . SER A 1 73 ? 45.265 -21.471 -34.855 1.00 72.56 73 SER A O 1
ATOM 585 N N . GLN A 1 74 ? 44.079 -22.973 -36.020 1.00 70.00 74 GLN A N 1
ATOM 586 C CA . GLN A 1 74 ? 45.228 -23.644 -36.642 1.00 70.00 74 GLN A CA 1
ATOM 587 C C . GLN A 1 74 ? 46.098 -22.673 -37.463 1.00 70.00 74 GLN A C 1
ATOM 589 O O . GLN A 1 74 ? 47.322 -22.774 -37.456 1.00 70.00 74 GLN A O 1
ATOM 594 N N . ILE A 1 75 ? 45.480 -21.687 -38.126 1.00 66.06 75 ILE A N 1
ATOM 595 C CA . ILE A 1 75 ? 46.182 -20.668 -38.925 1.00 66.06 75 ILE A CA 1
ATOM 596 C C . ILE A 1 75 ? 46.973 -19.709 -38.023 1.00 66.06 75 ILE A C 1
ATOM 598 O O . ILE A 1 75 ? 48.129 -19.413 -38.325 1.00 66.06 75 ILE A O 1
ATOM 602 N N . ARG A 1 76 ? 46.399 -19.254 -36.896 1.00 67.31 76 ARG A N 1
ATOM 603 C CA . ARG A 1 76 ? 47.128 -18.412 -35.929 1.00 67.31 76 ARG A CA 1
ATOM 604 C C . ARG A 1 76 ? 48.253 -19.199 -35.269 1.00 67.31 76 ARG A C 1
ATOM 606 O O . ARG A 1 76 ? 49.377 -18.711 -35.236 1.00 67.31 76 ARG A O 1
ATOM 613 N N . ARG A 1 77 ? 47.988 -20.433 -34.833 1.00 72.31 77 ARG A N 1
ATOM 614 C CA . ARG A 1 77 ? 49.006 -21.315 -34.248 1.00 72.31 77 ARG A CA 1
ATOM 615 C C . ARG A 1 77 ? 50.189 -21.524 -35.204 1.00 72.31 77 ARG A C 1
ATOM 617 O O . ARG A 1 77 ? 51.337 -21.408 -34.787 1.00 72.31 77 ARG A O 1
ATOM 624 N N . LEU A 1 78 ? 49.930 -21.745 -36.497 1.00 66.75 78 LEU A N 1
ATOM 625 C CA . LEU A 1 78 ? 50.982 -21.847 -37.516 1.00 66.75 78 LEU A CA 1
ATOM 626 C C . LEU A 1 78 ? 51.741 -20.526 -37.722 1.00 66.75 78 LEU A C 1
ATOM 628 O O . LEU A 1 78 ? 52.966 -20.550 -37.790 1.00 66.75 78 LEU A O 1
ATOM 632 N N . ALA A 1 79 ? 51.057 -19.379 -37.771 1.00 71.06 79 ALA A N 1
ATOM 633 C CA . ALA A 1 79 ? 51.705 -18.072 -37.918 1.00 71.06 79 ALA A CA 1
ATOM 634 C C . ALA A 1 79 ? 52.642 -17.740 -36.740 1.00 71.06 79 ALA A C 1
ATOM 636 O O . ALA A 1 79 ? 53.777 -17.316 -36.955 1.00 71.06 79 ALA A O 1
ATOM 637 N N . TYR A 1 80 ? 52.209 -18.000 -35.501 1.00 70.25 80 TYR A N 1
ATOM 638 C CA . TYR A 1 80 ? 53.033 -17.812 -34.300 1.00 70.25 80 TYR A CA 1
ATOM 639 C C . TYR A 1 80 ? 54.216 -18.789 -34.237 1.00 70.25 80 TYR A C 1
ATOM 641 O O . TYR A 1 80 ? 55.295 -18.418 -33.771 1.00 70.25 80 TYR A O 1
ATOM 649 N N . LYS A 1 81 ? 54.047 -20.011 -34.757 1.00 72.44 81 LYS A N 1
ATOM 650 C CA . LYS A 1 81 ? 55.123 -21.002 -34.876 1.00 72.44 81 LYS A CA 1
ATOM 651 C C . LYS A 1 81 ? 56.178 -20.607 -35.913 1.00 72.44 81 LYS A C 1
ATOM 653 O O . LYS A 1 81 ? 57.368 -20.793 -35.674 1.00 72.44 81 LYS A O 1
ATOM 658 N N . VAL A 1 82 ? 55.759 -20.030 -37.042 1.00 72.12 82 VAL A N 1
ATOM 659 C CA . VAL A 1 82 ? 56.663 -19.522 -38.092 1.00 72.12 82 VAL A CA 1
ATOM 660 C C . VAL A 1 82 ? 57.495 -18.333 -37.594 1.00 72.12 82 VAL A C 1
ATOM 662 O O . VAL A 1 82 ? 58.666 -18.229 -37.947 1.00 72.12 82 VAL A O 1
ATOM 665 N N . ASP A 1 83 ? 56.935 -17.488 -36.724 1.00 71.50 83 ASP A N 1
ATOM 666 C CA . ASP A 1 83 ? 57.619 -16.328 -36.125 1.00 71.50 83 ASP A CA 1
ATOM 667 C C . ASP A 1 83 ? 58.410 -16.668 -34.835 1.00 71.50 83 ASP A C 1
ATOM 669 O O . ASP A 1 83 ? 58.860 -15.770 -34.130 1.00 71.50 83 ASP A O 1
ATOM 673 N N . GLN A 1 84 ? 58.565 -17.958 -34.491 1.00 71.31 84 GLN A N 1
ATOM 674 C CA . GLN A 1 84 ? 59.221 -18.454 -33.260 1.00 71.31 84 GLN A CA 1
ATOM 675 C C . GLN A 1 84 ? 58.629 -17.910 -31.938 1.00 71.31 84 GLN A C 1
ATOM 677 O O . GLN A 1 84 ? 59.312 -17.846 -30.918 1.00 71.31 84 GLN A O 1
ATOM 682 N N . LYS A 1 85 ? 57.341 -17.544 -31.926 1.00 77.88 85 LYS A N 1
ATOM 683 C CA . LYS A 1 85 ? 56.624 -16.946 -30.779 1.00 77.88 85 LYS A CA 1
ATOM 684 C C . LYS A 1 85 ? 55.565 -17.878 -30.178 1.00 77.88 85 LYS A C 1
ATOM 686 O O . LYS A 1 85 ? 54.540 -17.415 -29.686 1.00 77.88 85 LYS A O 1
ATOM 691 N N . GLU A 1 86 ? 55.800 -19.189 -30.212 1.00 72.25 86 GLU A N 1
ATOM 692 C CA . GLU A 1 86 ? 54.864 -20.220 -29.723 1.00 72.25 86 GLU A CA 1
ATOM 693 C C . GLU A 1 86 ? 54.485 -20.008 -28.244 1.00 72.25 86 GLU A C 1
ATOM 695 O O . GLU A 1 86 ? 53.305 -20.029 -27.909 1.00 72.25 86 GLU A O 1
ATOM 700 N N . GLN A 1 87 ? 55.447 -19.623 -27.394 1.00 76.88 87 GLN A N 1
ATOM 701 C CA . GLN A 1 87 ? 55.194 -19.298 -25.981 1.00 76.88 87 GLN A CA 1
ATOM 702 C C . GLN A 1 87 ? 54.177 -18.160 -25.786 1.00 76.88 87 GLN A C 1
ATOM 704 O O . GLN A 1 87 ? 53.334 -18.240 -24.903 1.00 76.88 87 GLN A O 1
ATOM 709 N N . ILE A 1 88 ? 54.197 -17.129 -26.638 1.00 78.75 88 ILE A N 1
ATOM 710 C CA . ILE A 1 88 ? 53.260 -15.992 -26.549 1.00 78.75 88 ILE A CA 1
ATOM 711 C C . ILE A 1 88 ? 51.836 -16.430 -26.923 1.00 78.75 88 ILE A C 1
ATOM 713 O O . ILE A 1 88 ? 50.858 -15.880 -26.418 1.00 78.75 88 ILE A O 1
ATOM 717 N N . PHE A 1 89 ? 51.700 -17.401 -27.830 1.00 76.50 89 PHE A N 1
ATOM 718 C CA . PHE A 1 89 ? 50.403 -17.967 -28.198 1.00 76.50 89 PHE A CA 1
ATOM 719 C C . PHE A 1 89 ? 49.818 -18.810 -27.056 1.00 76.50 89 PHE A C 1
ATOM 721 O O . PHE A 1 89 ? 48.636 -18.667 -26.737 1.00 76.50 89 PHE A O 1
ATOM 728 N N . ASP A 1 90 ? 50.647 -19.629 -26.409 1.00 79.12 90 ASP A N 1
ATOM 729 C CA . ASP A 1 90 ? 50.237 -20.443 -25.261 1.00 79.12 90 ASP A CA 1
ATOM 730 C C . ASP A 1 90 ? 49.876 -19.568 -24.050 1.00 79.12 90 ASP A C 1
ATOM 732 O O . ASP A 1 90 ? 48.826 -19.764 -23.442 1.00 79.12 90 ASP A O 1
ATOM 736 N N . GLU A 1 91 ? 50.673 -18.534 -23.754 1.00 84.00 91 GLU A N 1
ATOM 737 C CA . GLU A 1 91 ? 50.374 -17.551 -22.701 1.00 84.00 91 GLU A CA 1
ATOM 738 C C . GLU A 1 91 ? 49.037 -16.838 -22.929 1.00 84.00 91 GLU A C 1
ATOM 740 O O . GLU A 1 91 ? 48.275 -16.629 -21.983 1.00 84.00 91 GLU A O 1
ATOM 745 N N . LYS A 1 92 ? 48.728 -16.473 -24.180 1.00 81.19 92 LYS A N 1
ATOM 746 C CA . LYS A 1 92 ? 47.437 -15.870 -24.527 1.00 81.19 92 LYS A CA 1
ATOM 747 C C . LYS A 1 92 ? 46.289 -16.859 -24.384 1.00 81.19 92 LYS A C 1
ATOM 749 O O . LYS A 1 92 ? 45.284 -16.505 -23.793 1.00 81.19 92 LYS A O 1
ATOM 754 N N . THR A 1 93 ? 46.445 -18.090 -24.862 1.00 81.31 93 THR A N 1
ATOM 755 C CA . THR A 1 93 ? 45.401 -19.122 -24.740 1.00 81.31 93 THR A CA 1
ATOM 756 C C . THR A 1 93 ? 45.077 -19.410 -23.270 1.00 81.31 93 THR A C 1
ATOM 758 O O . THR A 1 93 ? 43.912 -19.499 -22.895 1.00 81.31 93 THR A O 1
ATOM 761 N N . GLU A 1 94 ? 46.100 -19.478 -22.414 1.00 85.81 94 GLU A N 1
ATOM 762 C CA . GLU A 1 94 ? 45.927 -19.671 -20.970 1.00 85.81 94 GLU A CA 1
ATOM 763 C C . GLU A 1 94 ? 45.292 -18.448 -20.284 1.00 85.81 94 GLU A C 1
ATOM 765 O O . GLU A 1 94 ? 44.563 -18.595 -19.302 1.00 85.81 94 GLU A O 1
ATOM 770 N N . LYS A 1 95 ? 45.541 -17.236 -20.798 1.00 88.94 95 LYS A N 1
ATOM 771 C CA . LYS A 1 95 ? 44.884 -16.010 -20.331 1.00 88.94 95 LYS A CA 1
ATOM 772 C C . LYS A 1 95 ? 43.381 -16.035 -20.632 1.00 88.94 95 LYS A C 1
ATOM 774 O O . LYS A 1 95 ? 42.606 -15.895 -19.692 1.00 88.94 95 LYS A O 1
ATOM 779 N N . GLU A 1 96 ? 42.992 -16.285 -21.884 1.00 84.69 96 GLU A N 1
ATOM 780 C CA . GLU A 1 96 ? 41.575 -16.355 -22.293 1.00 84.69 96 GLU A CA 1
ATOM 781 C C . GLU A 1 96 ? 40.835 -17.471 -21.529 1.00 84.69 96 GLU A C 1
ATOM 783 O O . GLU A 1 96 ? 39.727 -17.280 -21.033 1.00 84.69 96 GLU A O 1
ATOM 788 N N . LYS A 1 97 ? 41.487 -18.627 -21.322 1.00 88.06 97 LYS A N 1
ATOM 789 C CA . LYS A 1 97 ? 40.937 -19.714 -20.496 1.00 88.06 97 LYS A CA 1
ATOM 790 C C . LYS A 1 97 ? 40.655 -19.265 -19.063 1.00 88.06 97 LYS A C 1
ATOM 792 O O . LYS A 1 97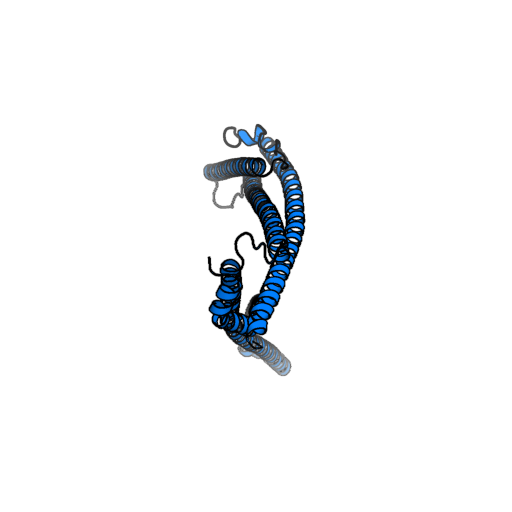 ? 39.614 -19.601 -18.501 1.00 88.06 97 LYS A O 1
ATOM 797 N N . ARG A 1 98 ? 41.591 -18.531 -18.456 1.00 91.94 98 ARG A N 1
ATOM 798 C CA . ARG A 1 98 ? 41.436 -18.012 -17.093 1.00 91.94 98 ARG A CA 1
ATOM 799 C C . ARG A 1 98 ? 40.296 -17.000 -17.009 1.00 91.94 98 ARG A C 1
ATOM 801 O O . ARG A 1 98 ? 39.521 -17.077 -16.063 1.00 91.94 98 ARG A O 1
ATOM 808 N N . GLU A 1 99 ? 40.183 -16.099 -17.982 1.00 87.56 99 GLU A N 1
ATOM 809 C CA . GLU A 1 99 ? 39.105 -15.102 -18.046 1.00 87.56 99 GLU A CA 1
ATOM 810 C C . GLU A 1 99 ? 37.728 -15.786 -18.167 1.00 87.56 99 GLU A C 1
ATOM 812 O O . GLU A 1 99 ? 36.818 -15.476 -17.392 1.00 87.56 99 GLU A O 1
ATOM 817 N N . TRP A 1 100 ? 37.604 -16.827 -19.000 1.00 90.25 100 TRP A N 1
ATOM 818 C CA . TRP A 1 100 ? 36.400 -17.663 -19.061 1.00 90.25 100 TRP A CA 1
ATOM 819 C C . TRP A 1 100 ? 36.101 -18.402 -17.743 1.00 90.25 100 TRP A C 1
ATOM 821 O O . TRP A 1 100 ? 34.966 -18.372 -17.259 1.00 90.25 100 TRP A O 1
ATOM 831 N N . GLU A 1 101 ? 37.096 -19.046 -17.122 1.00 92.44 101 GLU A N 1
ATOM 832 C CA . GLU A 1 101 ? 36.914 -19.741 -15.838 1.00 92.44 101 GLU A CA 1
ATOM 833 C C . GLU A 1 101 ? 36.498 -18.782 -14.706 1.00 92.44 101 GLU A C 1
ATOM 835 O O . GLU A 1 101 ? 35.706 -19.152 -13.833 1.00 92.44 101 GLU A O 1
ATOM 840 N N . GLU A 1 102 ? 37.029 -17.558 -14.693 1.00 93.38 102 GLU A N 1
ATOM 841 C CA . GLU A 1 102 ? 36.649 -16.503 -13.749 1.00 93.38 102 GLU A CA 1
ATOM 842 C C . GLU A 1 102 ? 35.209 -16.030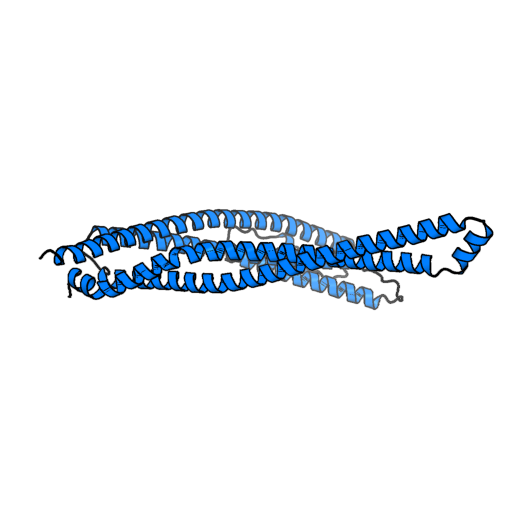 -13.990 1.00 93.38 102 GLU A C 1
ATOM 844 O O . GLU A 1 102 ? 34.425 -15.957 -13.036 1.00 93.38 102 GLU A O 1
ATOM 849 N N . ALA A 1 103 ? 34.823 -15.803 -15.250 1.00 90.06 103 ALA A N 1
ATOM 850 C CA . ALA A 1 103 ? 33.451 -15.466 -15.622 1.00 90.06 103 ALA A CA 1
ATOM 851 C C . ALA A 1 103 ? 32.459 -16.570 -15.213 1.00 90.06 103 ALA A C 1
ATOM 853 O O . ALA A 1 103 ? 31.394 -16.277 -14.661 1.00 90.06 103 ALA A O 1
ATOM 854 N N . LEU A 1 104 ? 32.822 -17.842 -15.413 1.00 92.75 104 LEU A N 1
ATOM 855 C CA . LEU A 1 104 ? 31.990 -18.990 -15.048 1.00 92.75 104 LEU A CA 1
ATOM 856 C C . LEU A 1 104 ? 31.799 -19.098 -13.529 1.00 92.75 104 LEU A C 1
ATOM 858 O O . LEU A 1 104 ? 30.675 -19.283 -13.059 1.00 92.75 104 LEU A O 1
ATOM 862 N N . LYS A 1 105 ? 32.873 -18.923 -12.747 1.00 95.94 105 LYS A N 1
ATOM 863 C CA . LYS A 1 105 ? 32.794 -18.902 -11.275 1.00 95.94 105 LYS A CA 1
ATOM 864 C C . LYS A 1 105 ? 31.878 -17.787 -10.778 1.00 95.94 105 LYS A C 1
ATOM 866 O O . LYS A 1 105 ? 31.045 -18.033 -9.906 1.00 95.94 105 LYS A O 1
ATOM 871 N N . TYR A 1 106 ? 32.003 -16.586 -11.342 1.00 93.00 106 TYR A N 1
ATOM 872 C CA . TYR A 1 106 ? 31.148 -15.453 -10.988 1.00 93.00 106 TYR A CA 1
ATOM 873 C C . TYR A 1 106 ? 29.672 -15.718 -11.330 1.00 93.00 106 TYR A C 1
ATOM 875 O O . TYR A 1 106 ? 28.790 -15.497 -10.496 1.00 93.00 106 TYR A O 1
ATOM 883 N N . HIS A 1 107 ? 29.393 -16.267 -12.517 1.00 95.44 107 HIS A N 1
ATOM 88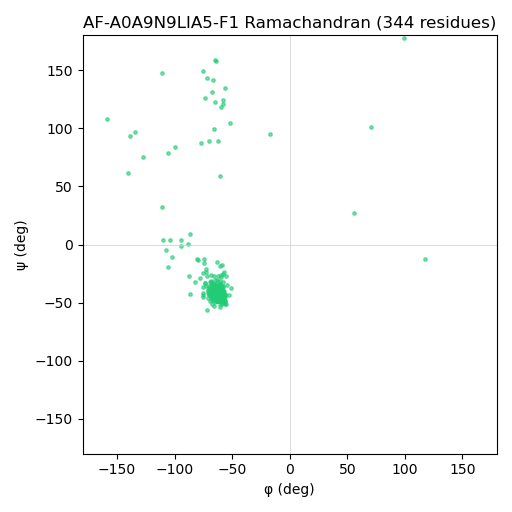4 C CA . HIS A 1 107 ? 28.048 -16.693 -12.910 1.00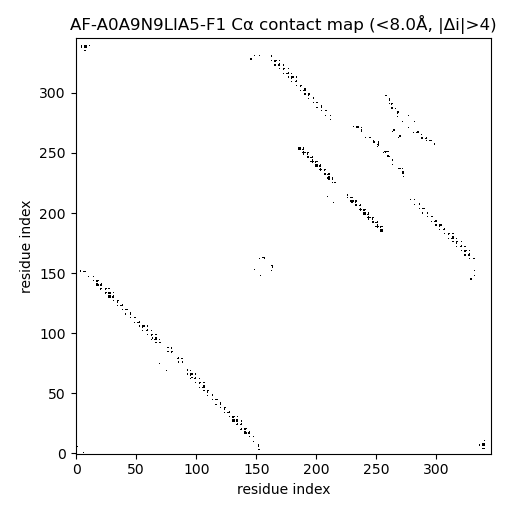 95.44 107 HIS A CA 1
ATOM 885 C C . HIS A 1 107 ? 27.451 -17.707 -11.918 1.00 95.44 107 HIS A C 1
ATOM 887 O O . HIS A 1 107 ? 26.317 -17.535 -11.453 1.00 95.44 107 HIS A O 1
ATOM 893 N N . ASP A 1 108 ? 28.208 -18.746 -11.558 1.00 95.94 108 ASP A N 1
ATOM 894 C CA . ASP A 1 108 ? 27.744 -19.790 -10.643 1.00 95.94 108 ASP A CA 1
ATOM 895 C C . ASP A 1 108 ? 27.514 -19.263 -9.221 1.00 95.94 108 ASP A C 1
ATOM 897 O O . ASP A 1 108 ? 26.541 -19.655 -8.567 1.00 95.94 108 ASP A O 1
ATOM 901 N N . GLU A 1 109 ? 28.333 -18.315 -8.759 1.00 96.06 109 GLU A N 1
ATOM 902 C CA . GLU A 1 109 ? 28.126 -17.625 -7.486 1.00 96.06 109 GLU A CA 1
ATOM 903 C C . GLU A 1 109 ? 26.813 -16.825 -7.484 1.00 96.06 109 GLU A C 1
ATOM 905 O O . GLU A 1 109 ? 26.011 -16.942 -6.547 1.00 96.06 109 GLU A O 1
ATOM 910 N N . ILE A 1 110 ? 26.541 -16.047 -8.540 1.00 95.38 110 ILE A N 1
ATOM 911 C CA . ILE A 1 110 ? 25.273 -15.313 -8.673 1.00 95.38 110 ILE A CA 1
ATOM 912 C C . ILE A 1 110 ? 24.097 -16.289 -8.683 1.00 95.38 110 ILE A C 1
ATOM 914 O O . ILE A 1 110 ? 23.112 -16.073 -7.971 1.00 95.38 110 ILE A O 1
ATOM 918 N N . LYS A 1 111 ? 24.193 -17.372 -9.461 1.00 95.81 111 LYS A N 1
ATOM 919 C CA . LYS A 1 111 ? 23.142 -18.388 -9.580 1.00 95.81 111 LYS A CA 1
ATOM 920 C C . LYS A 1 111 ? 22.845 -19.057 -8.238 1.00 95.81 111 LYS A C 1
ATOM 922 O O . LYS A 1 111 ? 21.678 -19.207 -7.872 1.00 95.81 111 LYS A O 1
ATOM 927 N N . TYR A 1 112 ? 23.881 -19.416 -7.484 1.00 96.38 112 TYR A N 1
ATOM 928 C CA . TYR A 1 112 ? 23.748 -19.988 -6.147 1.00 96.38 112 TYR A CA 1
ATOM 929 C C . TYR A 1 112 ? 23.077 -19.016 -5.168 1.00 96.38 112 TYR A C 1
ATOM 931 O O . TYR A 1 112 ? 22.129 -19.383 -4.465 1.00 96.38 112 TYR A O 1
ATOM 939 N N . ASN A 1 113 ? 23.518 -17.755 -5.159 1.00 95.19 113 ASN A N 1
ATOM 940 C CA . ASN A 1 113 ? 22.935 -16.712 -4.318 1.00 95.19 113 ASN A CA 1
ATOM 941 C C . ASN A 1 113 ? 21.466 -16.449 -4.676 1.00 95.19 113 ASN A C 1
ATOM 943 O O . ASN A 1 113 ? 20.623 -16.355 -3.783 1.00 95.19 113 ASN A O 1
ATOM 947 N N . LEU A 1 114 ? 21.132 -16.408 -5.969 1.00 96.06 114 LEU A N 1
ATOM 948 C CA . LEU A 1 114 ? 19.754 -16.287 -6.441 1.00 96.06 114 LEU A CA 1
ATOM 949 C C . LEU A 1 114 ? 18.886 -17.456 -5.952 1.00 96.06 114 LEU A C 1
ATOM 951 O O . LEU A 1 114 ? 17.768 -17.222 -5.492 1.00 96.06 114 LEU A O 1
ATOM 955 N N . GLY A 1 115 ? 19.403 -18.689 -5.997 1.00 95.75 115 GLY A N 1
ATOM 956 C CA . GLY A 1 115 ? 18.732 -19.872 -5.449 1.00 95.75 115 GLY A CA 1
ATOM 957 C C . GLY A 1 115 ? 18.376 -19.702 -3.970 1.00 95.75 115 GLY A C 1
ATOM 958 O O . GLY A 1 115 ? 17.208 -19.799 -3.601 1.00 95.75 115 GLY A O 1
ATOM 959 N N . LYS A 1 116 ? 19.346 -19.304 -3.137 1.00 97.50 116 LYS A N 1
ATOM 960 C CA . LYS A 1 116 ? 19.103 -19.019 -1.710 1.00 97.50 116 LYS A CA 1
ATOM 961 C C . LYS A 1 116 ? 18.052 -17.936 -1.479 1.00 97.50 116 LYS A C 1
ATOM 963 O O . LYS A 1 116 ? 17.255 -18.032 -0.544 1.00 97.50 116 LYS A O 1
ATOM 968 N N . MET A 1 117 ? 18.055 -16.882 -2.294 1.00 96.44 117 MET A N 1
ATOM 969 C CA . MET A 1 117 ? 17.069 -15.805 -2.178 1.00 96.44 117 MET A CA 1
ATOM 970 C C . MET A 1 117 ? 15.663 -16.283 -2.539 1.00 96.44 117 MET A C 1
ATOM 972 O O . MET A 1 117 ? 14.706 -15.876 -1.883 1.00 96.44 117 MET A O 1
ATOM 976 N N . LEU A 1 118 ? 15.531 -17.161 -3.537 1.00 96.44 118 LEU A N 1
ATOM 977 C CA . LEU A 1 118 ? 14.255 -17.782 -3.897 1.00 96.44 118 LEU A CA 1
ATOM 978 C C . LEU A 1 118 ? 13.732 -18.690 -2.776 1.00 96.44 118 LEU A C 1
ATOM 980 O O . LEU A 1 118 ? 12.563 -18.569 -2.416 1.00 96.44 118 LEU A O 1
ATOM 984 N N . ASP A 1 119 ? 14.592 -19.505 -2.163 1.00 97.25 119 ASP A N 1
ATOM 985 C CA . ASP A 1 119 ? 14.218 -20.338 -1.008 1.00 97.25 119 ASP A CA 1
ATOM 986 C C . ASP A 1 119 ? 13.784 -19.479 0.190 1.00 97.25 119 ASP A C 1
ATOM 988 O O . ASP A 1 119 ? 12.788 -19.749 0.865 1.00 97.25 119 ASP A O 1
ATOM 992 N N . THR A 1 120 ? 14.509 -18.385 0.436 1.00 96.56 120 THR A N 1
ATOM 993 C CA . THR A 1 120 ? 14.174 -17.420 1.492 1.00 96.56 120 THR A CA 1
ATOM 994 C C . THR A 1 120 ? 12.831 -16.742 1.216 1.00 96.56 120 THR A C 1
ATOM 996 O O . THR A 1 120 ? 12.023 -16.575 2.131 1.00 96.56 120 THR A O 1
ATOM 999 N N . LEU A 1 121 ? 12.561 -16.383 -0.043 1.00 97.31 121 LEU A N 1
ATOM 1000 C CA . LEU A 1 121 ? 11.283 -15.816 -0.462 1.00 97.31 121 LEU A CA 1
ATOM 1001 C C . LEU A 1 121 ? 10.133 -16.805 -0.243 1.00 97.31 121 LEU A C 1
ATOM 1003 O O . LEU A 1 121 ? 9.092 -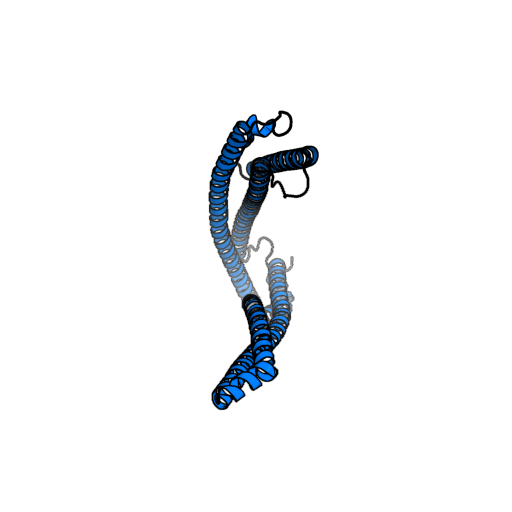16.393 0.265 1.00 97.31 121 LEU A O 1
ATOM 1007 N N . ASP A 1 122 ? 10.305 -18.080 -0.594 1.00 96.88 122 ASP A N 1
ATOM 1008 C CA . ASP A 1 122 ? 9.281 -19.112 -0.386 1.00 96.88 122 ASP A CA 1
ATOM 1009 C C . ASP A 1 122 ? 8.924 -19.252 1.103 1.00 96.88 122 ASP A C 1
ATOM 1011 O O . ASP A 1 122 ? 7.752 -19.188 1.485 1.00 96.88 122 ASP A O 1
ATOM 1015 N N . ASN A 1 123 ? 9.936 -19.313 1.972 1.00 96.31 123 ASN A N 1
ATOM 1016 C CA . ASN A 1 123 ? 9.737 -19.352 3.422 1.00 96.31 123 ASN A CA 1
ATOM 1017 C C . ASN A 1 123 ? 9.039 -18.090 3.953 1.00 96.31 123 ASN A C 1
ATOM 1019 O O . ASN A 1 123 ? 8.095 -18.185 4.741 1.00 96.31 123 ASN A O 1
ATOM 1023 N N . ALA A 1 124 ? 9.447 -16.905 3.491 1.00 95.75 124 ALA A N 1
ATOM 1024 C CA . ALA A 1 124 ? 8.819 -15.645 3.883 1.00 95.75 124 ALA A CA 1
ATOM 1025 C C . ALA A 1 124 ? 7.353 -15.560 3.415 1.00 95.75 124 ALA A C 1
ATOM 1027 O O . ALA A 1 124 ? 6.490 -15.063 4.142 1.00 95.75 124 ALA A O 1
ATOM 1028 N N . VAL A 1 125 ? 7.030 -16.083 2.229 1.00 95.69 125 VAL A N 1
ATOM 1029 C CA . VAL A 1 125 ? 5.650 -16.154 1.725 1.00 95.69 125 VAL A CA 1
ATOM 1030 C C . VAL A 1 125 ? 4.801 -17.123 2.553 1.00 95.69 125 VAL A C 1
ATOM 1032 O O . VAL A 1 125 ? 3.661 -16.787 2.875 1.00 95.69 125 VAL A O 1
ATOM 1035 N N . LYS A 1 12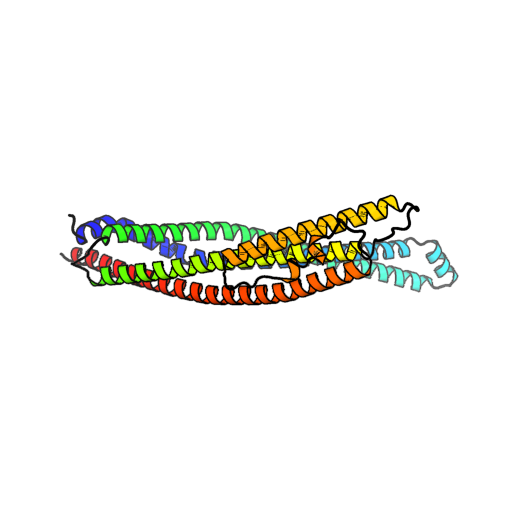6 ? 5.343 -18.276 2.965 1.00 95.75 126 LYS A N 1
ATOM 1036 C CA . LYS A 1 126 ? 4.649 -19.205 3.876 1.00 95.75 126 LYS A CA 1
ATOM 1037 C C . LYS A 1 126 ? 4.366 -18.563 5.235 1.00 95.75 126 LYS A C 1
ATOM 1039 O O . LYS A 1 126 ? 3.233 -18.626 5.702 1.00 95.75 126 LYS A O 1
ATOM 1044 N N . LEU A 1 127 ? 5.342 -17.864 5.819 1.00 94.56 127 LEU A N 1
ATOM 1045 C CA . LEU A 1 127 ? 5.148 -17.117 7.071 1.00 94.56 127 LEU A CA 1
ATOM 1046 C C . LEU A 1 127 ? 4.059 -16.043 6.952 1.00 94.56 127 LEU A C 1
ATOM 1048 O O . LEU A 1 127 ? 3.279 -15.850 7.881 1.00 94.56 127 LEU A O 1
ATOM 1052 N N . ASN A 1 128 ? 3.941 -15.384 5.794 1.00 92.75 128 ASN A N 1
ATOM 1053 C CA . ASN A 1 128 ? 2.858 -14.429 5.547 1.00 92.75 128 ASN A CA 1
ATOM 1054 C C . ASN A 1 128 ? 1.471 -15.073 5.632 1.00 92.75 128 ASN A C 1
ATOM 1056 O O . ASN A 1 128 ? 0.533 -14.407 6.064 1.00 92.75 128 ASN A O 1
ATOM 1060 N N . LEU A 1 129 ? 1.314 -16.336 5.224 1.00 93.94 129 LEU A N 1
ATOM 1061 C CA . LEU A 1 129 ? 0.038 -17.038 5.368 1.00 93.94 129 LEU A CA 1
ATOM 1062 C C . LEU A 1 129 ? -0.296 -17.263 6.844 1.00 93.94 129 LEU A C 1
ATOM 1064 O O . LEU A 1 129 ? -1.422 -16.970 7.245 1.00 93.94 129 LEU A O 1
ATOM 1068 N N . THR A 1 130 ? 0.681 -17.691 7.646 1.00 94.56 130 THR A N 1
ATOM 1069 C CA . THR A 1 130 ? 0.515 -17.883 9.094 1.00 94.56 130 THR A CA 1
ATOM 1070 C C . THR A 1 130 ? 0.145 -16.576 9.792 1.00 94.56 130 THR A C 1
ATOM 1072 O O . THR A 1 130 ? -0.920 -16.487 10.400 1.00 94.56 130 THR A O 1
ATOM 1075 N N . PHE A 1 131 ? 0.932 -15.511 9.601 1.00 94.88 131 PHE A N 1
ATOM 1076 C CA . PHE A 1 131 ? 0.629 -14.209 10.204 1.00 94.88 131 PHE A CA 1
ATOM 1077 C C . PHE A 1 131 ? -0.703 -13.632 9.721 1.00 94.88 131 PHE A C 1
ATOM 1079 O O . PHE A 1 131 ? -1.393 -12.956 10.478 1.00 94.88 131 PHE A O 1
ATOM 1086 N N . LYS A 1 132 ? -1.112 -13.906 8.475 1.00 94.88 132 LYS A N 1
ATOM 1087 C CA . LYS A 1 132 ? -2.421 -13.484 7.963 1.00 94.88 132 LYS A CA 1
ATOM 1088 C C . LYS A 1 132 ? -3.568 -14.199 8.674 1.00 94.88 132 LYS A C 1
ATOM 1090 O O . LYS A 1 132 ? -4.576 -13.559 8.964 1.00 94.88 132 LYS A O 1
ATOM 1095 N N . GLN A 1 133 ? -3.431 -15.496 8.942 1.00 95.19 133 GLN A N 1
ATOM 1096 C CA . GLN A 1 133 ? -4.429 -16.271 9.682 1.00 95.19 133 GLN A CA 1
ATOM 1097 C C . GLN A 1 133 ? -4.531 -15.794 11.133 1.00 95.19 133 GLN A C 1
ATOM 1099 O O . GLN A 1 133 ? -5.629 -15.510 11.603 1.00 95.19 133 GLN A O 1
ATOM 1104 N N . GLU A 1 134 ? -3.400 -15.619 11.814 1.00 93.44 134 GLU A N 1
ATOM 1105 C CA . GLU A 1 134 ? -3.361 -15.125 13.193 1.00 93.44 134 GLU A CA 1
ATOM 1106 C C . GLU A 1 134 ? -3.869 -13.681 13.304 1.00 93.44 134 GLU A C 1
ATOM 1108 O O . GLU A 1 134 ? -4.649 -13.368 14.199 1.00 93.44 134 GLU A O 1
ATOM 1113 N N . ALA A 1 135 ? -3.514 -12.798 12.363 1.00 92.69 135 ALA A N 1
ATOM 1114 C CA . ALA A 1 135 ? -4.034 -11.432 12.326 1.00 92.69 135 ALA A CA 1
ATOM 1115 C C . ALA A 1 135 ? -5.550 -11.404 12.068 1.00 92.69 135 ALA A C 1
ATOM 1117 O O . ALA A 1 135 ? -6.253 -10.562 12.630 1.00 92.69 135 ALA A O 1
ATOM 1118 N N . ALA A 1 136 ? -6.072 -12.328 11.252 1.00 93.31 136 ALA A N 1
ATOM 1119 C CA . ALA A 1 136 ? -7.510 -12.483 11.056 1.00 93.31 136 ALA A CA 1
ATOM 1120 C C . ALA A 1 136 ? -8.199 -12.979 12.335 1.00 93.31 136 ALA A C 1
ATOM 1122 O O . ALA A 1 136 ? -9.217 -12.410 12.725 1.00 93.31 136 ALA A O 1
ATOM 1123 N N . ALA A 1 137 ? -7.627 -13.972 13.024 1.00 93.12 137 ALA A N 1
ATOM 1124 C CA . ALA A 1 137 ? -8.125 -14.439 14.317 1.00 93.12 137 ALA A CA 1
ATOM 1125 C C . ALA A 1 137 ? -8.112 -13.316 15.368 1.00 93.12 137 ALA A C 1
ATOM 1127 O O . ALA A 1 137 ? -9.109 -13.120 16.060 1.00 93.12 137 ALA A O 1
ATOM 1128 N N . ASN A 1 138 ? -7.045 -12.510 15.418 1.00 93.25 138 ASN A N 1
ATOM 1129 C CA . ASN A 1 138 ? -6.957 -11.330 16.278 1.00 93.25 138 ASN A CA 1
ATOM 1130 C C . ASN A 1 138 ? -8.077 -10.324 15.976 1.00 93.25 138 ASN A C 1
ATOM 1132 O O . ASN A 1 138 ? -8.737 -9.826 16.885 1.00 93.25 138 ASN A O 1
ATOM 1136 N N . ALA A 1 139 ? -8.309 -10.029 14.694 1.00 89.44 139 ALA A N 1
ATOM 1137 C CA . ALA A 1 139 ? -9.344 -9.092 14.268 1.00 89.44 139 ALA A CA 1
ATOM 1138 C C . ALA A 1 139 ? -10.757 -9.594 14.608 1.00 89.44 139 ALA A C 1
ATOM 1140 O O . ALA A 1 139 ? -11.580 -8.810 15.083 1.00 89.44 139 ALA A O 1
ATOM 1141 N N . VAL A 1 140 ? -11.023 -10.889 14.409 1.00 92.81 140 VAL A N 1
ATOM 1142 C CA . VAL A 1 140 ? -12.290 -11.527 14.798 1.00 92.81 140 VAL A CA 1
ATOM 1143 C C . VAL A 1 140 ? -12.469 -11.475 16.312 1.00 92.81 140 VAL A C 1
ATOM 1145 O O . VAL A 1 140 ? -13.501 -11.004 16.769 1.00 92.81 140 VAL A O 1
ATOM 1148 N N . ALA A 1 141 ? -11.457 -11.849 17.099 1.00 91.00 141 ALA A N 1
ATOM 1149 C CA . ALA A 1 141 ? -11.542 -11.811 18.557 1.00 91.00 141 ALA A CA 1
ATOM 1150 C C . ALA A 1 141 ? -11.779 -10.389 19.100 1.00 91.00 141 ALA A C 1
ATOM 1152 O O . ALA A 1 141 ? -12.565 -10.218 20.029 1.00 91.00 141 ALA A O 1
ATOM 1153 N N . LYS A 1 142 ? -11.168 -9.354 18.496 1.00 88.00 142 LYS A N 1
ATOM 1154 C CA . LYS A 1 142 ? -11.437 -7.944 18.847 1.00 88.00 142 LYS A CA 1
ATOM 1155 C C . LYS A 1 142 ? -12.894 -7.581 18.591 1.00 88.00 142 LYS A C 1
ATOM 1157 O O . LYS A 1 142 ? -13.537 -6.995 19.456 1.00 88.00 142 LYS A O 1
ATOM 1162 N N . LYS A 1 143 ? -13.407 -7.949 17.416 1.00 89.75 143 LYS A N 1
ATOM 1163 C CA . LYS A 1 143 ? -14.793 -7.684 17.029 1.00 89.75 143 LYS A CA 1
ATOM 1164 C C . LYS A 1 143 ? -15.778 -8.403 17.954 1.00 89.75 143 LYS A C 1
ATOM 1166 O O . LYS A 1 143 ? -16.693 -7.765 18.461 1.00 89.75 143 LYS A O 1
ATOM 1171 N N . ASP A 1 144 ? -15.563 -9.689 18.206 1.00 91.38 144 ASP A N 1
ATOM 1172 C CA . ASP A 1 144 ? -16.394 -10.493 19.103 1.00 91.38 144 ASP A CA 1
ATOM 1173 C C . ASP A 1 144 ? -16.381 -9.936 20.533 1.00 91.38 144 ASP A C 1
ATOM 1175 O O . ASP A 1 144 ? -17.409 -9.941 21.205 1.00 91.38 144 ASP A O 1
ATOM 1179 N N . LEU A 1 145 ? -15.234 -9.434 21.005 1.00 89.12 145 LEU A N 1
ATOM 1180 C CA . LEU A 1 145 ? -15.113 -8.815 22.326 1.00 89.12 145 LEU A CA 1
ATOM 1181 C C . LEU A 1 145 ? -15.877 -7.487 22.398 1.00 89.12 145 LEU A C 1
ATOM 1183 O O . LEU A 1 145 ? -16.583 -7.231 23.374 1.00 89.12 145 LEU A O 1
ATOM 1187 N N . ASP A 1 146 ? -15.790 -6.667 21.350 1.00 86.00 146 ASP A N 1
ATOM 1188 C CA . ASP A 1 146 ? -16.566 -5.433 21.239 1.00 86.00 146 ASP A CA 1
ATOM 1189 C C . ASP A 1 146 ? -18.075 -5.716 21.188 1.00 86.00 146 ASP A C 1
ATOM 1191 O O . ASP A 1 146 ? -18.852 -5.015 21.837 1.00 86.00 146 ASP A O 1
ATOM 1195 N N . GLU A 1 147 ? -18.507 -6.741 20.449 1.00 88.19 147 GLU A N 1
ATOM 1196 C CA . GLU A 1 147 ? -19.908 -7.178 20.382 1.00 88.19 147 GLU A CA 1
ATOM 1197 C C . GLU A 1 147 ? -20.398 -7.740 21.720 1.00 88.19 147 GLU A C 1
ATOM 1199 O O . GLU A 1 147 ? -21.494 -7.391 22.168 1.00 88.19 147 GLU A O 1
ATOM 1204 N N . LEU A 1 148 ? -19.573 -8.542 22.401 1.00 89.00 148 LEU A N 1
ATOM 1205 C CA . LEU A 1 148 ? -19.865 -9.057 23.735 1.00 89.00 148 LEU A CA 1
ATOM 1206 C C . LEU A 1 148 ? -20.080 -7.903 24.712 1.00 89.00 148 LEU A C 1
ATOM 1208 O O . LEU A 1 148 ? -21.114 -7.842 25.378 1.00 89.00 148 LEU A O 1
ATOM 1212 N N . TYR A 1 149 ? -19.153 -6.948 24.755 1.00 86.94 149 TYR A N 1
ATOM 1213 C CA . TYR A 1 149 ? -19.297 -5.788 25.621 1.00 86.94 149 TYR A CA 1
ATOM 1214 C C . TYR A 1 149 ? -20.477 -4.903 25.230 1.00 86.94 149 TYR A C 1
ATOM 1216 O O . TYR A 1 149 ? -21.204 -4.470 26.120 1.00 86.94 149 TYR A O 1
ATOM 1224 N N . LYS A 1 150 ? -20.743 -4.689 23.937 1.00 84.88 150 LYS A N 1
ATOM 1225 C CA . LYS A 1 150 ? -21.971 -4.010 23.504 1.00 84.88 150 LYS A CA 1
ATOM 1226 C C . LYS A 1 150 ? -23.205 -4.736 24.034 1.00 84.88 150 LYS A C 1
ATOM 1228 O O . LYS A 1 150 ? -24.054 -4.091 24.615 1.00 84.88 150 LYS A O 1
ATOM 1233 N N . SER A 1 151 ? -23.296 -6.061 23.961 1.00 86.50 151 SER A N 1
ATOM 1234 C CA . SER A 1 151 ? -24.473 -6.784 24.479 1.00 86.50 151 SER A CA 1
ATOM 1235 C C . SER A 1 151 ? -24.697 -6.621 25.997 1.00 86.50 151 SER A C 1
ATOM 1237 O O . SER A 1 151 ? -25.833 -6.700 26.481 1.00 86.50 151 SER A O 1
ATOM 1239 N N . ILE A 1 152 ? -23.625 -6.371 26.757 1.00 84.00 152 ILE A N 1
ATOM 1240 C CA . ILE A 1 152 ? -23.658 -6.192 28.215 1.00 84.00 152 ILE A CA 1
ATOM 1241 C C . ILE A 1 152 ? -23.955 -4.737 28.585 1.00 84.00 152 ILE A C 1
ATOM 1243 O O . ILE A 1 152 ? -24.756 -4.491 29.487 1.00 84.00 152 ILE A O 1
ATOM 1247 N N . PHE A 1 153 ? -23.327 -3.791 27.889 1.00 82.31 153 PHE A N 1
ATOM 1248 C CA . PHE A 1 153 ? -23.316 -2.374 28.247 1.00 82.31 153 PHE A CA 1
ATOM 1249 C C . PHE A 1 153 ? -24.173 -1.488 27.326 1.00 82.31 153 PHE A C 1
ATOM 1251 O O . PHE A 1 153 ? -24.341 -0.322 27.630 1.00 82.31 153 PHE A O 1
ATOM 1258 N N . SER A 1 154 ? -24.769 -2.008 26.244 1.00 71.31 154 SER A N 1
ATOM 1259 C CA . SER A 1 154 ? -25.573 -1.198 25.315 1.00 71.31 154 SER A CA 1
ATOM 1260 C C . SER A 1 154 ? -26.850 -0.656 25.951 1.00 71.31 154 SER A C 1
ATOM 1262 O O . SER A 1 154 ? -27.584 -1.402 26.614 1.00 71.31 154 SER A O 1
ATOM 1264 N N . GLY A 1 155 ? -27.179 0.584 25.589 1.00 67.75 155 GLY A N 1
ATOM 1265 C CA . GLY A 1 155 ? -28.328 1.330 26.097 1.00 67.75 155 GLY A CA 1
ATOM 1266 C C . GLY A 1 155 ? -27.898 2.290 27.199 1.00 67.75 155 GLY A C 1
ATOM 1267 O O . GLY A 1 155 ? -26.736 2.311 27.572 1.00 67.75 155 GLY A O 1
ATOM 1268 N N . GLN A 1 156 ? -28.829 3.084 27.737 1.00 63.16 156 GLN A N 1
ATOM 1269 C CA . GLN A 1 156 ? -28.500 3.876 28.922 1.00 63.16 156 GLN A CA 1
ATOM 1270 C C . GLN A 1 156 ? -28.055 2.911 30.020 1.00 63.16 156 GLN A C 1
ATOM 1272 O O . GLN A 1 156 ? -28.815 2.007 30.392 1.00 63.16 156 GLN A O 1
ATOM 1277 N N . THR A 1 157 ? -26.856 3.123 30.557 1.00 71.12 157 THR A N 1
ATOM 1278 C CA . THR A 1 157 ? -26.402 2.466 31.777 1.00 71.12 157 THR A CA 1
ATOM 1279 C C . THR A 1 157 ? -26.417 3.477 32.928 1.00 71.12 157 THR A C 1
ATOM 1281 O O . THR A 1 157 ? -25.365 3.960 33.339 1.00 71.12 157 THR A O 1
ATOM 1284 N N . PRO A 1 158 ? -27.594 3.786 33.530 1.00 66.12 158 PRO A N 1
ATOM 1285 C CA . PRO A 1 158 ? -27.686 4.728 34.651 1.00 66.12 158 PRO A CA 1
ATOM 1286 C C . PRO A 1 158 ? -26.780 4.366 35.834 1.00 66.12 158 PRO A C 1
ATOM 1288 O O . PRO A 1 158 ? -26.369 5.235 36.596 1.00 66.12 158 PRO A O 1
ATOM 1291 N N . GLU A 1 159 ? -26.469 3.076 35.985 1.00 71.38 159 GLU A N 1
ATOM 1292 C CA . GLU A 1 159 ? -25.569 2.532 37.007 1.00 71.38 159 GLU A CA 1
ATOM 1293 C C . GLU A 1 159 ? -24.078 2.816 36.706 1.00 71.38 159 GLU A C 1
ATOM 1295 O O . GLU A 1 159 ? -23.236 2.705 37.597 1.00 71.38 159 GLU A O 1
ATOM 1300 N N . LEU A 1 160 ? -23.738 3.200 35.467 1.00 78.88 160 LEU A N 1
ATOM 1301 C CA . LEU A 1 160 ? -22.382 3.428 34.955 1.00 78.88 160 LEU A CA 1
ATOM 1302 C C . LEU A 1 160 ? -22.310 4.664 34.022 1.00 78.88 160 LEU A C 1
ATOM 1304 O O . LEU A 1 160 ? -21.865 4.549 32.883 1.00 78.88 160 LEU A O 1
ATOM 1308 N N . PRO A 1 161 ? -22.609 5.890 34.490 1.00 75.88 161 PRO A N 1
ATOM 1309 C CA . PRO A 1 161 ? -22.618 7.093 33.638 1.00 75.88 161 PRO A CA 1
ATOM 1310 C C . PRO A 1 161 ? -21.262 7.417 32.973 1.00 75.88 161 PRO A C 1
ATOM 1312 O O . PRO A 1 161 ? -21.186 8.175 32.006 1.00 75.88 161 PRO A O 1
ATOM 1315 N N . GLY A 1 162 ? -20.161 6.865 33.497 1.00 82.69 162 GLY A N 1
ATOM 1316 C CA . GLY A 1 162 ? -18.836 6.967 32.879 1.00 82.69 162 GLY A CA 1
ATOM 1317 C C . GLY A 1 162 ? -18.663 6.113 31.616 1.00 82.69 162 GLY A C 1
ATOM 1318 O O . GLY A 1 162 ? -17.808 6.446 30.795 1.00 82.69 162 GLY A O 1
ATOM 1319 N N . GLU A 1 163 ? -19.455 5.050 31.465 1.00 85.94 163 GLU A N 1
ATOM 1320 C CA . GLU A 1 163 ? -19.515 4.192 30.277 1.00 85.94 163 GLU A CA 1
ATOM 1321 C C . GLU A 1 163 ? -20.195 4.950 29.133 1.00 85.94 163 GLU A C 1
ATOM 1323 O O . GLU A 1 163 ? -19.534 5.228 28.130 1.00 85.94 163 GLU A O 1
ATOM 1328 N N . ASP A 1 164 ? -21.424 5.431 29.370 1.00 83.62 164 ASP A N 1
ATOM 1329 C CA . ASP A 1 164 ? -22.233 6.175 28.395 1.00 83.62 164 ASP A CA 1
ATOM 1330 C C . ASP A 1 164 ? -21.447 7.369 27.810 1.00 83.62 164 ASP A C 1
ATOM 1332 O O . ASP A 1 164 ? -21.408 7.600 26.598 1.00 83.62 164 ASP A O 1
ATOM 1336 N N . LYS A 1 165 ? -20.728 8.115 28.666 1.00 87.25 165 LYS A N 1
ATOM 1337 C CA . LYS A 1 165 ? -19.884 9.242 28.232 1.00 87.25 165 LYS A CA 1
ATOM 1338 C C . LYS A 1 165 ? -18.753 8.801 27.297 1.00 87.25 165 LYS A C 1
ATOM 1340 O O . LYS A 1 165 ? -18.391 9.534 26.378 1.00 87.25 165 LYS A O 1
ATOM 1345 N N . LYS A 1 166 ? -18.145 7.638 27.539 1.00 89.56 166 LYS A N 1
ATOM 1346 C CA . LYS A 1 166 ? -17.069 7.109 26.689 1.00 89.56 166 LYS A CA 1
ATOM 1347 C C . LYS A 1 166 ? -17.610 6.543 25.381 1.00 89.56 166 LYS A C 1
ATOM 1349 O O . LYS A 1 166 ? -16.967 6.739 24.352 1.00 89.56 166 LYS A O 1
ATOM 1354 N N . GLU A 1 167 ? -18.781 5.912 25.397 1.00 87.31 167 GLU A N 1
ATOM 1355 C CA . GLU A 1 167 ? -19.466 5.466 24.181 1.00 87.31 167 GLU A CA 1
ATOM 1356 C C . GLU A 1 167 ? -19.825 6.651 23.271 1.00 87.31 167 GLU A C 1
ATOM 1358 O O . GLU A 1 167 ? -19.581 6.605 22.059 1.00 87.31 167 GLU A O 1
ATOM 1363 N N . GLN A 1 168 ? -20.276 7.767 23.852 1.00 87.81 168 GLN A N 1
ATOM 1364 C CA . GLN A 1 168 ? -20.505 9.003 23.105 1.00 87.81 168 GLN A CA 1
ATOM 1365 C C . GLN A 1 168 ? -19.214 9.533 22.456 1.00 87.81 168 GLN A C 1
ATOM 1367 O O . GLN A 1 168 ? -19.208 9.837 21.265 1.00 87.81 168 GLN A O 1
ATOM 1372 N N . LEU A 1 169 ? -18.097 9.578 23.193 1.00 91.44 169 LEU A N 1
ATOM 1373 C CA . LEU A 1 169 ? -16.805 10.023 22.648 1.00 91.44 169 LEU A CA 1
ATOM 1374 C C . LEU A 1 169 ? -16.300 9.132 21.502 1.00 91.44 169 LEU A C 1
ATOM 1376 O O . LEU A 1 169 ? -15.676 9.634 20.565 1.00 91.44 169 LEU A O 1
ATOM 1380 N N . VAL A 1 170 ? -16.548 7.819 21.562 1.00 89.50 170 VAL A N 1
ATOM 1381 C CA . VAL A 1 170 ? -16.250 6.906 20.446 1.00 89.50 170 VAL A CA 1
ATOM 1382 C C . VAL A 1 170 ? -17.131 7.235 19.245 1.00 89.50 170 VAL A C 1
ATOM 1384 O O . VAL A 1 170 ? -16.609 7.372 18.144 1.00 89.50 170 VAL A O 1
ATOM 1387 N N . THR A 1 171 ? -18.432 7.434 19.453 1.00 88.06 171 THR A N 1
ATOM 1388 C CA . THR A 1 171 ? -19.388 7.772 18.385 1.00 88.06 171 THR A CA 1
ATOM 1389 C C . THR A 1 171 ? -19.025 9.090 17.684 1.00 88.06 171 THR A C 1
ATOM 1391 O O . THR A 1 171 ? -19.040 9.180 16.453 1.00 88.06 171 THR A O 1
ATOM 1394 N N . GLU A 1 172 ? -18.630 10.109 18.449 1.00 92.69 172 GLU A N 1
ATOM 1395 C CA . GLU A 1 172 ? -18.144 11.391 17.923 1.00 92.69 172 GLU A CA 1
ATOM 1396 C C . GLU A 1 172 ? -16.853 11.214 17.103 1.00 92.69 172 GLU A C 1
ATOM 1398 O O . GLU A 1 172 ? -16.736 11.739 15.990 1.00 92.69 172 GLU A O 1
ATOM 1403 N N . ALA A 1 173 ? -15.898 10.424 17.609 1.00 91.88 173 ALA A N 1
ATOM 1404 C CA . ALA A 1 173 ? -14.654 10.126 16.902 1.00 91.88 173 ALA A CA 1
ATOM 1405 C C . ALA A 1 173 ? -14.883 9.309 15.616 1.00 91.88 173 ALA A C 1
ATOM 1407 O O . ALA A 1 173 ? -14.230 9.573 14.607 1.00 91.88 173 ALA A O 1
ATOM 1408 N N . GLU A 1 174 ? -15.817 8.353 15.621 1.00 89.06 174 GLU A N 1
ATOM 1409 C CA . GLU A 1 174 ? -16.211 7.575 14.438 1.00 89.06 174 GLU A CA 1
ATOM 1410 C C . GLU A 1 174 ? -16.841 8.464 13.371 1.00 89.06 174 GLU A C 1
ATOM 1412 O O . GLU A 1 174 ? -16.469 8.381 12.202 1.00 89.06 174 GLU A O 1
ATOM 1417 N N . THR A 1 175 ? -17.742 9.360 13.774 1.00 90.94 175 THR A N 1
ATOM 1418 C CA . THR A 1 175 ? -18.381 10.318 12.863 1.00 90.94 175 THR A CA 1
ATOM 1419 C C . THR A 1 175 ? -17.337 11.220 12.202 1.00 90.94 175 THR A C 1
ATOM 1421 O O . THR A 1 175 ? -17.342 11.386 10.982 1.00 90.94 175 THR A O 1
ATOM 1424 N N . SER A 1 176 ? -16.389 11.740 12.989 1.00 92.38 176 SER A N 1
ATOM 1425 C CA . SER A 1 176 ? -15.274 12.551 12.486 1.00 92.38 176 SER A CA 1
ATOM 1426 C C . SER A 1 176 ? -14.366 11.766 11.530 1.00 92.38 176 SER A C 1
ATOM 1428 O O . SER A 1 176 ? -14.076 12.229 10.427 1.00 92.38 176 SER A O 1
ATOM 1430 N N . PHE A 1 177 ? -13.971 10.543 11.899 1.00 91.25 177 PHE A N 1
ATOM 1431 C CA . PHE A 1 177 ? -13.158 9.675 11.045 1.00 91.25 177 PHE A CA 1
ATOM 1432 C C . PHE A 1 177 ? -13.849 9.367 9.710 1.00 91.25 177 PHE A C 1
ATOM 1434 O O . PHE A 1 177 ? -13.230 9.519 8.658 1.00 91.25 177 PHE A O 1
ATOM 1441 N N . ASN A 1 178 ? -15.131 8.998 9.738 1.00 88.06 178 ASN A N 1
ATOM 1442 C CA . ASN A 1 178 ? -15.906 8.691 8.535 1.00 88.06 178 ASN A CA 1
ATOM 1443 C C . ASN A 1 178 ? -16.054 9.917 7.622 1.00 88.06 178 ASN A C 1
ATOM 1445 O O . ASN A 1 178 ? -15.921 9.789 6.406 1.00 88.06 178 ASN A O 1
ATOM 1449 N N . ALA A 1 179 ? -16.258 11.109 8.190 1.00 92.81 179 ALA A N 1
ATOM 1450 C CA . ALA A 1 179 ? -16.315 12.350 7.420 1.00 92.81 179 ALA A CA 1
ATOM 1451 C C . ALA A 1 179 ? -14.985 12.644 6.701 1.00 92.81 179 ALA A C 1
ATOM 1453 O O . ALA A 1 179 ? -14.978 12.963 5.510 1.00 92.81 179 ALA A O 1
ATOM 1454 N N . VAL A 1 180 ? -13.847 12.484 7.388 1.00 92.94 180 VAL A N 1
ATOM 1455 C CA . VAL A 1 180 ? -12.515 12.665 6.780 1.00 92.94 180 VAL A CA 1
ATOM 1456 C C . VAL A 1 180 ? -12.226 11.582 5.734 1.00 92.94 180 VAL A C 1
ATOM 1458 O O . VAL A 1 180 ? -11.697 11.888 4.668 1.00 92.94 180 VAL A O 1
ATOM 1461 N N . GLN A 1 181 ? -12.611 10.330 5.989 1.00 89.12 181 GLN A N 1
ATOM 1462 C CA . GLN A 1 181 ? -12.456 9.223 5.041 1.00 89.12 181 GLN A CA 1
ATOM 1463 C C . GLN A 1 181 ? -13.279 9.438 3.763 1.00 89.12 181 GLN A C 1
ATOM 1465 O O . GLN A 1 181 ? -12.788 9.154 2.670 1.00 89.12 181 GLN A O 1
ATOM 1470 N N . SER A 1 182 ? -14.500 9.966 3.887 1.00 90.00 182 SER A N 1
ATOM 1471 C CA . SER A 1 182 ? -15.332 10.334 2.738 1.00 90.00 182 SER A CA 1
ATOM 1472 C C . SER A 1 182 ? -14.656 11.417 1.900 1.00 90.00 182 SER A C 1
ATOM 1474 O O . SER A 1 182 ? -14.531 11.249 0.693 1.00 90.00 182 SER A O 1
ATOM 1476 N N . ARG A 1 183 ? -14.142 12.481 2.538 1.00 92.25 183 ARG A N 1
ATOM 1477 C CA . ARG A 1 183 ? -13.384 13.544 1.852 1.00 92.25 183 ARG A CA 1
ATOM 1478 C C . ARG A 1 183 ? -12.155 12.991 1.128 1.00 92.25 183 ARG A C 1
ATOM 1480 O O . ARG A 1 183 ? -11.925 13.322 -0.026 1.00 92.25 183 ARG A O 1
ATOM 1487 N N . MET A 1 184 ? -11.400 12.100 1.773 1.00 92.50 184 MET A N 1
ATOM 1488 C CA . MET A 1 184 ? -10.249 11.431 1.157 1.00 92.50 184 MET A CA 1
ATOM 1489 C C . MET A 1 184 ? -10.645 10.640 -0.096 1.00 92.50 184 MET A C 1
ATOM 1491 O O . MET A 1 184 ? -9.904 10.629 -1.075 1.00 92.50 184 MET A O 1
ATOM 1495 N N . SER A 1 185 ? -11.798 9.964 -0.080 1.00 90.62 185 SER A N 1
ATOM 1496 C CA . SER A 1 185 ? -12.295 9.240 -1.255 1.00 90.62 185 SER A CA 1
ATOM 1497 C C . SER A 1 185 ? -12.568 10.191 -2.420 1.00 90.62 185 SER A C 1
ATOM 1499 O O . SER A 1 185 ? -12.095 9.937 -3.523 1.00 90.62 185 SER A O 1
ATOM 1501 N N . THR A 1 186 ? -13.269 11.294 -2.153 1.00 91.31 186 THR A N 1
ATOM 1502 C CA . THR A 1 186 ? -13.595 12.341 -3.133 1.00 91.31 186 THR A CA 1
ATOM 1503 C C . THR A 1 186 ? -12.333 12.921 -3.783 1.00 91.31 186 THR A C 1
ATOM 1505 O O . THR A 1 186 ? -12.243 12.993 -5.003 1.00 91.31 186 THR A O 1
ATOM 1508 N N . GLU A 1 187 ? -11.313 13.252 -2.991 1.00 93.12 187 GLU A N 1
ATOM 1509 C CA . GLU A 1 187 ? -10.084 13.893 -3.499 1.00 93.12 187 GLU A CA 1
ATOM 1510 C C . GLU A 1 187 ? -9.211 12.893 -4.280 1.00 93.12 187 GLU A C 1
ATOM 1512 O O . GLU A 1 187 ? -8.607 13.220 -5.296 1.00 93.12 187 GLU A O 1
ATOM 1517 N N . ASN A 1 188 ? -9.206 11.610 -3.897 1.00 93.19 188 ASN A N 1
ATOM 1518 C CA . ASN A 1 188 ? -8.554 10.584 -4.719 1.00 93.19 188 ASN A CA 1
ATOM 1519 C C . ASN A 1 188 ? -9.252 10.365 -6.064 1.00 93.19 188 ASN A C 1
ATOM 1521 O O . ASN A 1 188 ? -8.583 10.062 -7.053 1.00 93.19 188 ASN A O 1
ATOM 1525 N N . GLU A 1 189 ? -10.579 10.470 -6.102 1.00 92.88 189 GLU A N 1
ATOM 1526 C CA . GLU A 1 189 ? -11.346 10.337 -7.338 1.00 92.88 189 GLU A CA 1
ATOM 1527 C C . GLU A 1 189 ? -11.058 11.506 -8.288 1.00 92.88 189 GLU A C 1
ATOM 1529 O O . GLU A 1 189 ? -10.740 11.274 -9.457 1.00 92.88 189 GLU A O 1
ATOM 1534 N N . ALA A 1 190 ? -11.030 12.736 -7.763 1.00 94.62 190 ALA A N 1
ATOM 1535 C CA . ALA A 1 190 ? -10.611 13.921 -8.506 1.00 94.62 190 ALA A CA 1
ATOM 1536 C C . ALA A 1 190 ? -9.160 13.801 -9.008 1.00 94.62 190 ALA A C 1
ATOM 1538 O O . ALA A 1 190 ? -8.897 13.969 -10.200 1.00 94.62 190 ALA A O 1
ATOM 1539 N N . LEU A 1 191 ? -8.217 13.409 -8.140 1.00 95.50 191 LEU A N 1
ATOM 1540 C CA . LEU A 1 191 ? -6.817 13.189 -8.516 1.00 95.50 191 LEU A CA 1
ATOM 1541 C C . LEU A 1 191 ? -6.667 12.141 -9.624 1.00 95.50 191 LEU A C 1
ATOM 1543 O O . LEU A 1 191 ? -5.836 12.291 -10.521 1.00 95.50 191 LEU A O 1
ATOM 1547 N N . LYS A 1 192 ? -7.448 11.060 -9.563 1.00 95.44 192 LYS A N 1
ATOM 1548 C CA . LYS A 1 192 ? -7.436 10.020 -10.592 1.00 95.44 192 LYS A CA 1
ATOM 1549 C C . LYS A 1 192 ? -7.919 10.571 -11.933 1.00 95.44 192 LYS A C 1
ATOM 1551 O O . LYS A 1 192 ? -7.241 10.348 -12.933 1.00 95.44 192 LYS A O 1
ATOM 1556 N N . ALA A 1 193 ? -9.028 11.311 -11.946 1.00 94.81 193 ALA A N 1
ATOM 1557 C CA . ALA A 1 193 ? -9.542 11.944 -13.158 1.00 94.81 193 ALA A CA 1
ATOM 1558 C C . ALA A 1 193 ? -8.508 12.902 -13.781 1.00 94.81 193 ALA A C 1
ATOM 1560 O O . ALA A 1 193 ? -8.277 12.845 -14.988 1.00 94.81 193 ALA A O 1
ATOM 1561 N N . LEU A 1 194 ? -7.805 13.699 -12.964 1.00 95.81 194 LEU A N 1
ATOM 1562 C CA . LEU A 1 194 ? -6.726 14.578 -13.432 1.00 95.81 194 LEU A CA 1
ATOM 1563 C C . LEU A 1 194 ? -5.525 13.806 -14.009 1.00 95.81 194 LEU A C 1
ATOM 1565 O O . LEU A 1 194 ? -4.998 14.190 -15.051 1.00 95.81 194 LEU A O 1
ATOM 1569 N N . LYS A 1 195 ? -5.102 12.698 -13.385 1.00 96.62 195 LYS A N 1
ATOM 1570 C CA . LYS A 1 195 ? -4.010 11.848 -13.908 1.00 96.62 195 LYS A CA 1
ATOM 1571 C C . LYS A 1 195 ? -4.380 11.170 -15.224 1.00 96.62 195 LYS A C 1
ATOM 1573 O O . LYS A 1 195 ? -3.556 11.060 -16.132 1.00 96.62 195 LYS A O 1
ATOM 1578 N N . ASP A 1 196 ? -5.623 10.713 -15.342 1.00 94.75 196 ASP A N 1
ATOM 1579 C CA . ASP A 1 196 ? -6.121 10.159 -16.597 1.00 94.75 196 ASP A CA 1
ATOM 1580 C C . ASP A 1 196 ? -6.178 11.255 -17.678 1.00 94.75 196 ASP A C 1
ATOM 1582 O O . ASP A 1 196 ? -5.760 11.010 -18.815 1.00 94.75 196 ASP A O 1
ATOM 1586 N N . ALA A 1 197 ? -6.592 12.478 -17.323 1.00 94.94 197 ALA A N 1
ATOM 1587 C CA . ALA A 1 197 ? -6.577 13.632 -18.220 1.00 94.94 197 ALA A CA 1
ATOM 1588 C C . ALA A 1 197 ? -5.151 13.960 -18.697 1.00 94.94 197 ALA A C 1
ATOM 1590 O O . ALA A 1 197 ? -4.935 14.140 -19.892 1.00 94.94 197 ALA A O 1
ATOM 1591 N N . GLU A 1 198 ? -4.156 13.945 -17.808 1.00 96.31 198 GLU A N 1
ATOM 1592 C CA . GLU A 1 198 ? -2.744 14.170 -18.151 1.00 96.31 198 GLU A CA 1
ATOM 1593 C C . GLU A 1 198 ? -2.251 13.131 -19.161 1.00 96.31 198 GLU A C 1
ATOM 1595 O O . GLU A 1 198 ? -1.654 13.472 -20.187 1.00 96.31 198 GLU A O 1
ATOM 1600 N N . ARG A 1 199 ? -2.592 11.855 -18.941 1.00 96.69 199 ARG A N 1
ATOM 1601 C CA . ARG A 1 199 ? -2.253 10.777 -19.873 1.00 96.69 199 ARG A CA 1
ATOM 1602 C C . ARG A 1 199 ? -2.866 11.008 -21.255 1.00 96.69 199 ARG A C 1
ATOM 1604 O O . ARG A 1 199 ? -2.175 10.854 -22.264 1.00 96.69 199 ARG A O 1
ATOM 1611 N N . PHE A 1 200 ? -4.153 11.346 -21.331 1.00 94.12 200 PHE A N 1
ATOM 1612 C CA . PHE A 1 200 ? -4.813 11.602 -22.616 1.00 94.12 200 PHE A CA 1
ATOM 1613 C C . PHE A 1 200 ? -4.284 12.867 -23.297 1.00 94.12 200 PHE A C 1
ATOM 1615 O O . PHE A 1 200 ? -4.122 12.869 -24.520 1.00 94.12 200 PHE A O 1
ATOM 1622 N N . LEU A 1 201 ? -3.926 13.897 -22.533 1.00 93.44 201 LEU A N 1
ATOM 1623 C CA . LEU A 1 201 ? -3.321 15.116 -23.056 1.00 93.44 201 LEU A CA 1
ATOM 1624 C C . LEU A 1 201 ? -1.930 14.846 -23.648 1.00 93.44 201 LEU A C 1
ATOM 1626 O O . LEU A 1 201 ? -1.643 15.281 -24.765 1.00 93.44 201 LEU A O 1
ATOM 1630 N N . ALA A 1 202 ? -1.108 14.032 -22.981 1.00 93.69 202 ALA A N 1
ATOM 1631 C CA . ALA A 1 202 ? 0.180 13.580 -23.508 1.00 93.69 202 ALA A CA 1
ATOM 1632 C C . ALA A 1 202 ? 0.023 12.768 -24.810 1.00 93.69 202 ALA A C 1
ATOM 1634 O O . ALA A 1 202 ? 0.776 12.959 -25.771 1.00 93.69 202 ALA A O 1
ATOM 1635 N N . LEU A 1 203 ? -0.991 11.897 -24.891 1.00 92.31 203 LEU A N 1
ATOM 1636 C CA . LEU A 1 203 ? -1.312 11.169 -26.123 1.00 92.31 203 LEU A CA 1
ATOM 1637 C C . LEU A 1 203 ? -1.783 12.108 -27.244 1.00 92.31 203 LEU A C 1
ATOM 1639 O O . LEU A 1 203 ? -1.428 11.897 -28.405 1.00 92.31 203 LEU A O 1
ATOM 1643 N N . ALA A 1 204 ? -2.576 13.136 -26.926 1.00 90.19 204 ALA A N 1
ATOM 1644 C CA . ALA A 1 204 ? -2.995 14.152 -27.890 1.00 90.19 204 ALA A CA 1
ATOM 1645 C C . ALA A 1 204 ? -1.793 14.935 -28.438 1.00 90.19 204 ALA A C 1
ATOM 1647 O O . ALA A 1 204 ? -1.657 15.061 -29.656 1.00 90.19 204 ALA A O 1
ATOM 1648 N N . LEU A 1 205 ? -0.883 15.370 -27.560 1.00 89.81 205 LEU A N 1
ATOM 1649 C CA . LEU A 1 205 ? 0.366 16.040 -27.929 1.00 89.81 205 LEU A CA 1
ATOM 1650 C C . LEU A 1 205 ? 1.236 15.180 -28.850 1.00 89.81 205 LEU A C 1
ATOM 1652 O O . LEU A 1 205 ? 1.709 15.678 -29.869 1.00 89.81 205 LEU A O 1
ATOM 1656 N N . ASN A 1 206 ? 1.419 13.895 -28.529 1.00 88.62 206 ASN A N 1
ATOM 1657 C CA . ASN A 1 206 ? 2.215 12.977 -29.348 1.00 88.62 206 ASN A CA 1
ATOM 1658 C C . ASN A 1 206 ? 1.582 12.729 -30.729 1.00 88.62 206 ASN A C 1
ATOM 1660 O O . ASN A 1 206 ? 2.260 12.733 -31.757 1.00 88.62 206 ASN A O 1
ATOM 1664 N N . ASN A 1 207 ? 0.261 12.546 -30.781 1.00 85.56 207 ASN A N 1
ATOM 1665 C CA . ASN A 1 207 ? -0.438 12.371 -32.052 1.00 85.56 207 ASN A CA 1
ATOM 1666 C C . ASN A 1 207 ? -0.362 13.637 -32.919 1.00 85.56 207 ASN A C 1
ATOM 1668 O O . ASN A 1 207 ? -0.123 13.532 -34.122 1.00 85.56 207 ASN A O 1
ATOM 1672 N N . LEU A 1 208 ? -0.494 14.823 -32.318 1.00 83.69 208 LEU A N 1
ATOM 1673 C CA . LEU A 1 208 ? -0.411 16.097 -33.030 1.00 83.69 208 LEU A CA 1
ATOM 1674 C C . LEU A 1 208 ? 1.021 16.417 -33.498 1.00 83.69 208 LEU A C 1
ATOM 1676 O O . LEU A 1 208 ? 1.214 16.888 -34.618 1.00 83.69 208 LEU A O 1
ATOM 1680 N N . SER A 1 209 ? 2.041 16.114 -32.689 1.00 82.50 209 SER A N 1
ATOM 1681 C CA . SER A 1 209 ? 3.447 16.282 -33.081 1.00 82.50 209 SER A CA 1
ATOM 1682 C C . SER A 1 209 ? 3.853 15.307 -34.192 1.00 82.50 209 SER A C 1
ATOM 1684 O O . SER A 1 209 ? 4.521 15.709 -35.145 1.00 82.50 209 SER A O 1
ATOM 1686 N N . SER A 1 210 ? 3.379 14.060 -34.129 1.00 78.62 210 SER A N 1
ATOM 1687 C CA . SER A 1 210 ? 3.584 13.048 -35.174 1.00 78.62 210 SER A CA 1
ATOM 1688 C C . SER A 1 210 ? 2.871 13.410 -36.481 1.00 78.62 210 SER A C 1
ATOM 1690 O O . SER A 1 210 ? 3.392 13.146 -37.560 1.00 78.62 210 SER A O 1
ATOM 1692 N N . ALA A 1 211 ? 1.701 14.056 -36.410 1.00 73.50 211 ALA A N 1
ATOM 1693 C CA . ALA A 1 211 ? 1.003 14.571 -37.590 1.00 73.50 211 ALA A CA 1
ATOM 1694 C C . ALA A 1 211 ? 1.740 15.754 -38.253 1.00 73.50 211 ALA A C 1
ATOM 1696 O O . ALA A 1 211 ? 1.593 15.973 -39.457 1.00 73.50 211 ALA A O 1
ATOM 1697 N N . LYS A 1 212 ? 2.543 16.508 -37.486 1.00 69.06 212 LYS A N 1
ATOM 1698 C CA . LYS A 1 212 ? 3.392 17.607 -37.982 1.00 69.06 212 LYS A CA 1
ATOM 1699 C C . LYS A 1 212 ? 4.669 17.112 -38.672 1.00 69.06 212 LYS A C 1
ATOM 1701 O O . LYS A 1 212 ? 5.175 17.787 -39.564 1.00 69.06 212 LYS A O 1
ATOM 1706 N N . HIS A 1 213 ? 5.173 15.945 -38.276 1.00 60.34 213 HIS A N 1
ATOM 1707 C CA . HIS A 1 213 ? 6.356 15.304 -38.851 1.00 60.34 213 HIS A CA 1
ATOM 1708 C C . HIS A 1 213 ? 6.017 13.864 -39.261 1.00 60.34 213 HIS A C 1
ATOM 1710 O O . HIS A 1 213 ? 6.393 12.932 -38.546 1.00 60.34 213 HIS A O 1
ATOM 1716 N N . PRO A 1 214 ? 5.290 13.647 -40.374 1.00 55.72 214 PRO A N 1
ATOM 1717 C CA . PRO A 1 214 ? 5.067 12.294 -40.856 1.00 55.72 214 PRO A CA 1
ATOM 1718 C C . PRO A 1 214 ? 6.428 11.643 -41.120 1.00 55.72 214 PRO A C 1
ATOM 1720 O O . PRO A 1 214 ? 7.232 12.156 -41.898 1.00 55.72 214 PRO A O 1
ATOM 1723 N N . VAL A 1 215 ? 6.702 10.525 -40.443 1.00 48.88 215 VAL A N 1
ATOM 1724 C CA . VAL A 1 215 ? 7.856 9.680 -40.755 1.00 48.88 215 VAL A CA 1
ATOM 1725 C C . VAL A 1 215 ? 7.602 9.118 -42.146 1.00 48.88 215 VAL A C 1
ATOM 1727 O O . VAL A 1 215 ? 6.824 8.182 -42.320 1.00 48.88 215 VAL A O 1
ATOM 1730 N N . VAL A 1 216 ? 8.225 9.729 -43.149 1.00 49.44 216 VAL A N 1
ATOM 1731 C CA . VAL A 1 216 ? 8.340 9.149 -44.481 1.00 49.44 216 VAL A CA 1
ATOM 1732 C C . VAL A 1 216 ? 9.305 7.979 -44.323 1.00 49.44 216 VAL A C 1
ATOM 1734 O O . VAL A 1 216 ? 10.516 8.157 -44.373 1.00 49.44 216 VAL A O 1
ATOM 1737 N N . SER A 1 217 ? 8.798 6.784 -44.012 1.00 42.03 217 SER A N 1
ATOM 1738 C CA . SER A 1 217 ? 9.620 5.584 -44.150 1.00 42.03 217 SER A CA 1
ATOM 1739 C C . SER A 1 217 ? 9.922 5.423 -45.637 1.00 42.03 217 SER A C 1
ATOM 1741 O O . SER A 1 217 ? 8.975 5.358 -46.422 1.00 42.03 217 SER A O 1
ATOM 1743 N N . ASP A 1 218 ? 11.207 5.378 -45.997 1.00 43.19 218 ASP A N 1
ATOM 1744 C CA . ASP A 1 218 ? 11.772 5.211 -47.348 1.00 43.19 218 ASP A CA 1
ATOM 1745 C C . ASP A 1 218 ? 11.363 3.888 -48.029 1.00 43.19 218 ASP A C 1
ATOM 1747 O O . ASP A 1 218 ? 12.185 3.060 -48.412 1.00 43.19 218 ASP A O 1
ATOM 1751 N N . PHE A 1 219 ? 10.067 3.666 -48.205 1.00 40.69 219 PHE A N 1
ATOM 1752 C CA . PHE A 1 219 ? 9.514 2.585 -48.999 1.00 40.69 219 PHE A CA 1
ATOM 1753 C C . PHE A 1 219 ? 8.337 3.137 -49.798 1.00 40.69 219 PHE A C 1
ATOM 1755 O O . PHE A 1 219 ? 7.197 3.146 -49.351 1.00 40.69 219 PHE A O 1
ATOM 1762 N N . TRP A 1 220 ? 8.660 3.562 -51.020 1.00 38.03 220 TRP A N 1
ATOM 1763 C CA . TRP A 1 220 ? 7.732 3.763 -52.130 1.00 38.03 220 TRP A CA 1
ATOM 1764 C C . TRP A 1 220 ? 6.753 4.947 -52.032 1.00 38.03 220 TRP A C 1
ATOM 1766 O O . TRP A 1 220 ? 5.682 4.888 -51.442 1.00 38.03 220 TRP A O 1
ATOM 1776 N N . ASN A 1 221 ? 7.135 6.008 -52.747 1.00 44.62 221 ASN A N 1
ATOM 1777 C CA . ASN A 1 221 ? 6.317 7.067 -53.341 1.00 44.62 221 ASN A CA 1
ATOM 1778 C C . ASN A 1 221 ? 4.806 6.745 -53.470 1.00 44.62 221 ASN A C 1
ATOM 1780 O O . ASN A 1 221 ? 4.394 6.167 -54.472 1.00 44.62 221 ASN A O 1
ATOM 1784 N N . TYR A 1 222 ? 3.983 7.157 -52.496 1.00 44.41 222 TYR A N 1
ATOM 1785 C CA . TYR A 1 222 ? 2.529 7.307 -52.659 1.00 44.41 222 TYR A CA 1
ATOM 1786 C C . TYR A 1 222 ? 1.956 8.269 -51.598 1.00 44.41 222 TYR A C 1
ATOM 1788 O O . TYR A 1 222 ? 1.833 7.920 -50.424 1.00 44.41 222 TYR A O 1
ATOM 1796 N N . GLY A 1 223 ? 1.562 9.481 -52.010 1.00 50.50 223 GLY A N 1
ATOM 1797 C CA . GLY A 1 223 ? 0.981 10.511 -51.127 1.00 50.50 223 GLY A CA 1
ATOM 1798 C C . GLY A 1 223 ? -0.285 10.071 -50.373 1.00 50.50 223 GLY A C 1
ATOM 1799 O O . GLY A 1 223 ? -0.544 10.547 -49.276 1.00 50.50 223 GLY A O 1
ATOM 1800 N N . SER A 1 224 ? -1.012 9.070 -50.884 1.00 53.09 224 SER A N 1
ATOM 1801 C CA . SER A 1 224 ? -2.268 8.598 -50.282 1.00 53.09 224 SER A CA 1
ATOM 1802 C C . SER A 1 224 ? -2.110 7.960 -48.893 1.00 53.09 224 SER A C 1
ATOM 1804 O O . SER A 1 224 ? -3.011 8.094 -48.072 1.00 53.09 224 SER A O 1
ATOM 1806 N N . PHE A 1 225 ? -1.003 7.262 -48.600 1.00 51.69 225 PHE A N 1
ATOM 1807 C CA . PHE A 1 225 ? -0.819 6.603 -47.293 1.00 51.69 225 PHE A CA 1
ATOM 1808 C C . PHE A 1 225 ? -0.314 7.566 -46.211 1.00 51.69 225 PHE A C 1
ATOM 1810 O O . PHE A 1 225 ? -0.673 7.422 -45.041 1.00 51.69 225 PHE A O 1
ATOM 1817 N N . ALA A 1 226 ? 0.487 8.565 -46.596 1.00 54.47 226 ALA A N 1
ATOM 1818 C CA . ALA A 1 226 ? 0.939 9.619 -45.692 1.00 54.47 226 ALA A CA 1
ATOM 1819 C C . ALA A 1 226 ? -0.236 10.502 -45.238 1.00 54.47 226 ALA A C 1
ATOM 1821 O O . ALA A 1 226 ? -0.358 10.782 -44.043 1.00 54.47 226 ALA A O 1
ATOM 1822 N N . ASP A 1 227 ? -1.139 10.844 -46.162 1.00 58.50 227 ASP A N 1
ATOM 1823 C CA . ASP A 1 227 ? -2.353 11.607 -45.861 1.00 58.50 227 ASP A CA 1
ATOM 1824 C C . ASP A 1 227 ? -3.321 10.805 -44.970 1.00 58.50 227 ASP A C 1
ATOM 1826 O O . ASP A 1 227 ? -3.750 11.302 -43.929 1.00 58.50 227 ASP A O 1
ATOM 1830 N N . MET A 1 228 ? -3.551 9.514 -45.261 1.00 59.81 228 MET A N 1
ATOM 1831 C CA . MET A 1 228 ? -4.361 8.634 -44.394 1.00 59.81 228 MET A CA 1
ATOM 1832 C C . MET A 1 228 ? -3.791 8.491 -42.971 1.00 59.81 228 MET A C 1
ATOM 1834 O O . MET A 1 228 ? -4.540 8.445 -41.991 1.00 59.81 228 MET A O 1
ATOM 1838 N N . SER A 1 229 ? -2.463 8.413 -42.834 1.00 63.53 229 SER A N 1
ATOM 1839 C CA . SER A 1 229 ? -1.792 8.346 -41.530 1.00 63.53 229 SER A CA 1
ATOM 1840 C C . SER A 1 229 ? -1.961 9.652 -40.747 1.00 63.53 229 SER A C 1
ATOM 1842 O O . SER A 1 229 ? -2.297 9.625 -39.559 1.00 63.53 229 SER A O 1
ATOM 1844 N N . LYS A 1 230 ? -1.805 10.802 -41.413 1.00 67.19 230 LYS A N 1
ATOM 1845 C CA . LYS A 1 230 ? -1.995 12.130 -40.817 1.00 67.19 230 LYS A CA 1
ATOM 1846 C C . LYS A 1 230 ? -3.430 12.328 -40.322 1.00 67.19 230 LYS A C 1
ATOM 1848 O O . LYS A 1 230 ? -3.613 12.724 -39.170 1.00 67.19 230 LYS A O 1
ATOM 1853 N N . ASP A 1 231 ? -4.428 11.970 -41.126 1.00 67.50 231 ASP A N 1
ATOM 1854 C CA . ASP A 1 231 ? -5.845 12.082 -40.756 1.00 67.50 231 ASP A CA 1
ATOM 1855 C C . ASP A 1 231 ? -6.196 11.187 -39.561 1.00 67.50 231 ASP A C 1
ATOM 1857 O O . ASP A 1 231 ? -6.886 11.611 -38.630 1.00 67.50 231 ASP A O 1
ATOM 1861 N N . SER A 1 232 ? -5.637 9.971 -39.514 1.00 77.00 232 SER A N 1
ATOM 1862 C CA . SER A 1 232 ? -5.779 9.078 -38.359 1.00 77.00 232 SER A CA 1
ATOM 1863 C C . SER A 1 232 ? -5.187 9.689 -37.083 1.00 77.00 232 SER A C 1
ATOM 1865 O O . SER A 1 232 ? -5.802 9.636 -36.014 1.00 77.00 232 SER A O 1
ATOM 1867 N N . LYS A 1 233 ? -4.002 10.307 -37.167 1.00 78.94 233 LYS A N 1
ATOM 1868 C CA . LYS A 1 233 ? -3.343 10.947 -36.018 1.00 78.94 233 LYS A CA 1
ATOM 1869 C C . LYS A 1 233 ? -4.098 12.181 -35.530 1.00 78.94 233 LYS A C 1
ATOM 1871 O O . LYS A 1 233 ? -4.287 12.316 -34.322 1.00 78.94 233 LYS A O 1
ATOM 1876 N N . LEU A 1 234 ? -4.595 13.025 -36.432 1.00 79.81 234 LEU A N 1
ATOM 1877 C CA . LEU A 1 234 ? -5.423 14.182 -36.074 1.00 79.81 234 LEU A CA 1
ATOM 1878 C C . LEU A 1 234 ? -6.757 13.754 -35.444 1.00 79.81 234 LEU A C 1
ATOM 1880 O O . LEU A 1 234 ? -7.142 14.291 -34.404 1.00 79.81 234 LEU A O 1
ATOM 1884 N N . GLY A 1 235 ? -7.411 12.725 -35.994 1.00 80.38 235 GLY A N 1
ATOM 1885 C CA . GLY A 1 235 ? -8.627 12.147 -35.416 1.00 80.38 235 GLY A CA 1
ATOM 1886 C C . GLY A 1 235 ? -8.406 11.573 -34.011 1.00 80.38 235 GLY A C 1
ATOM 1887 O O . GLY A 1 235 ? -9.199 11.821 -33.100 1.00 80.38 235 GLY A O 1
ATOM 1888 N N . ASN A 1 236 ? -7.292 10.867 -33.797 1.00 84.31 236 ASN A N 1
ATOM 1889 C CA . ASN A 1 236 ? -6.917 10.353 -32.478 1.00 84.31 236 ASN A CA 1
ATOM 1890 C C . ASN A 1 236 ? -6.592 11.478 -31.484 1.00 84.31 236 ASN A C 1
ATOM 1892 O O . ASN A 1 236 ? -6.982 11.393 -30.321 1.00 84.31 236 ASN A O 1
ATOM 1896 N N . ALA A 1 237 ? -5.914 12.543 -31.924 1.00 85.75 237 ALA A N 1
ATOM 1897 C CA . ALA A 1 237 ? -5.657 13.713 -31.089 1.00 85.75 237 ALA A CA 1
ATOM 1898 C C . ALA A 1 237 ? -6.968 14.388 -30.651 1.00 85.75 237 ALA A C 1
ATOM 1900 O O . ALA A 1 237 ? -7.149 14.630 -29.461 1.00 85.75 237 ALA A O 1
ATOM 1901 N N . ARG A 1 238 ? -7.920 14.595 -31.573 1.00 85.06 238 ARG A N 1
ATOM 1902 C CA . ARG A 1 238 ? -9.247 15.159 -31.264 1.00 85.06 238 ARG A CA 1
ATOM 1903 C C . ARG A 1 238 ? -10.029 14.299 -30.272 1.00 85.06 238 ARG A C 1
ATOM 1905 O O . ARG A 1 238 ? -10.595 14.835 -29.322 1.00 85.06 238 ARG A O 1
ATOM 1912 N N . ARG A 1 239 ? -10.039 12.972 -30.459 1.00 88.44 239 ARG A N 1
ATOM 1913 C CA . ARG A 1 239 ? -10.673 12.044 -29.507 1.00 8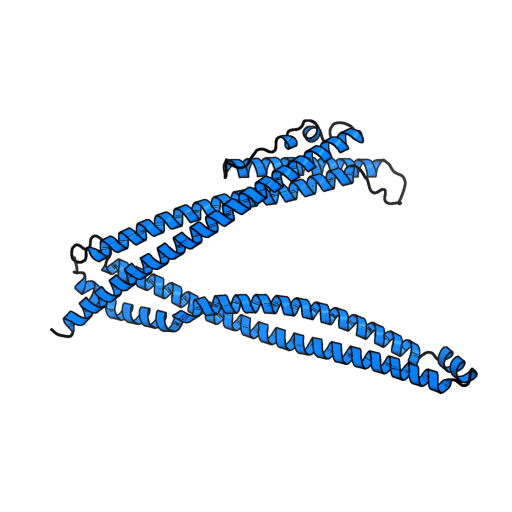8.44 239 ARG A CA 1
ATOM 1914 C C . ARG A 1 239 ? -10.068 12.200 -28.113 1.00 88.44 239 ARG A C 1
ATOM 1916 O O . ARG A 1 239 ? -10.807 12.391 -27.158 1.00 88.44 239 ARG A O 1
ATOM 1923 N N . ASN A 1 240 ? -8.740 12.180 -28.012 1.00 90.31 240 ASN A N 1
ATOM 1924 C CA . ASN A 1 240 ? -8.056 12.324 -26.731 1.00 90.31 240 ASN A CA 1
ATOM 1925 C C . ASN A 1 240 ? -8.351 13.679 -26.070 1.00 90.31 240 ASN A C 1
ATOM 1927 O O . ASN A 1 240 ? -8.626 13.704 -24.880 1.00 90.31 240 ASN A O 1
ATOM 1931 N N . ILE A 1 241 ? -8.371 14.786 -26.822 1.00 90.50 241 ILE A N 1
ATOM 1932 C CA . ILE A 1 241 ? -8.755 16.111 -26.296 1.00 90.50 241 ILE A CA 1
ATOM 1933 C C . ILE A 1 241 ? -10.181 16.088 -25.730 1.00 90.50 241 ILE A C 1
ATOM 1935 O O . ILE A 1 241 ? -10.429 16.657 -24.670 1.00 90.50 241 ILE A O 1
ATOM 1939 N N . SER A 1 242 ? -11.119 15.415 -26.403 1.00 89.69 242 SER A N 1
ATOM 1940 C CA . SER A 1 242 ? -12.485 15.262 -25.892 1.00 89.69 242 SER A CA 1
ATOM 1941 C C . SER A 1 242 ? -12.525 14.488 -24.572 1.00 89.69 242 SER A C 1
ATOM 1943 O O . SER A 1 242 ? -13.262 14.879 -23.671 1.00 89.69 242 SER A O 1
ATOM 1945 N N . GLU A 1 243 ? -11.726 13.426 -24.436 1.00 92.62 243 GLU A N 1
ATOM 1946 C CA . GLU A 1 243 ? -11.618 12.679 -23.175 1.00 92.62 243 GLU A CA 1
ATOM 1947 C C . GLU A 1 243 ? -11.030 13.540 -22.054 1.00 92.62 243 GLU A C 1
ATOM 1949 O O . GLU A 1 243 ? -11.551 13.535 -20.942 1.00 92.62 243 GLU A O 1
ATOM 1954 N N . VAL A 1 244 ? -10.004 14.349 -22.350 1.00 93.56 244 VAL A N 1
ATOM 1955 C CA . VAL A 1 244 ? -9.432 15.306 -21.386 1.00 93.56 244 VAL A CA 1
ATOM 1956 C C . VAL A 1 244 ? -10.511 16.257 -20.863 1.00 93.56 244 VAL A C 1
ATOM 1958 O O . VAL A 1 244 ? -10.612 16.449 -19.655 1.00 93.56 244 VAL A O 1
ATOM 1961 N N . LYS A 1 245 ? -11.359 16.810 -21.741 1.00 93.00 245 LYS A N 1
ATOM 1962 C CA . LYS A 1 245 ? -12.459 17.699 -21.328 1.00 93.00 245 LYS A CA 1
ATOM 1963 C C . LYS A 1 245 ? -13.454 17.009 -20.402 1.00 93.00 245 LYS A C 1
ATOM 1965 O O . LYS A 1 245 ? -13.812 17.574 -19.374 1.00 93.00 245 LYS A O 1
ATOM 1970 N N . ASN A 1 246 ? -13.876 15.793 -20.750 1.00 92.44 246 ASN A N 1
ATOM 1971 C CA . ASN A 1 246 ? -14.814 15.019 -19.935 1.00 92.44 246 ASN A CA 1
ATOM 1972 C C . ASN A 1 246 ? -14.232 14.717 -18.546 1.00 92.44 246 ASN A C 1
ATOM 1974 O O . ASN A 1 246 ? -14.930 14.836 -17.543 1.00 92.44 246 ASN A O 1
ATOM 1978 N N . LEU A 1 247 ? -12.947 14.355 -18.485 1.00 94.62 247 LEU A N 1
ATOM 1979 C CA . LEU A 1 247 ? -12.252 14.050 -17.235 1.00 94.62 247 LEU A CA 1
ATOM 1980 C C . LEU A 1 247 ? -12.052 15.291 -16.361 1.00 94.62 247 LEU A C 1
ATOM 1982 O O . LEU A 1 247 ? -12.240 15.207 -15.151 1.00 94.62 247 LEU A O 1
ATOM 1986 N N . ILE A 1 248 ? -11.728 16.445 -16.954 1.00 93.75 248 ILE A N 1
ATOM 1987 C CA . ILE A 1 248 ? -11.649 17.712 -16.215 1.00 93.75 248 ILE A CA 1
ATOM 1988 C C . ILE A 1 248 ? -13.028 18.091 -15.673 1.00 93.75 248 ILE A C 1
ATOM 1990 O O . ILE A 1 248 ? -13.135 18.391 -14.490 1.00 93.75 248 ILE A O 1
ATOM 1994 N N . ALA A 1 249 ? -14.085 18.014 -16.486 1.00 92.25 249 ALA A N 1
ATOM 1995 C CA . ALA A 1 249 ? -15.444 18.312 -16.034 1.00 92.25 249 ALA A CA 1
ATOM 1996 C C . ALA A 1 249 ? -15.870 17.406 -14.865 1.00 92.25 249 ALA A C 1
ATOM 1998 O O . ALA A 1 249 ? -16.370 17.894 -13.856 1.00 92.25 249 ALA A O 1
ATOM 1999 N N . MET A 1 250 ? -15.585 16.103 -14.955 1.00 93.00 250 MET A N 1
ATOM 2000 C CA . MET A 1 250 ? -15.814 15.153 -13.863 1.00 93.00 250 MET A CA 1
ATOM 2001 C C . MET A 1 250 ? -15.028 15.531 -12.602 1.00 93.00 250 MET A C 1
ATOM 2003 O O . MET A 1 250 ? -15.583 15.543 -11.506 1.00 93.00 250 MET A O 1
ATOM 2007 N N . ALA A 1 251 ? -13.747 15.881 -12.744 1.00 92.94 251 ALA A N 1
ATOM 2008 C CA . ALA A 1 251 ? -12.928 16.313 -11.618 1.00 92.94 251 ALA A CA 1
ATOM 2009 C C . ALA A 1 251 ? -13.494 17.584 -10.958 1.00 92.94 251 ALA A C 1
ATOM 2011 O O . ALA A 1 251 ? -13.495 17.679 -9.736 1.00 92.94 251 ALA A O 1
ATOM 2012 N N . GLN A 1 252 ? -14.033 18.523 -11.741 1.00 93.88 252 GLN A N 1
ATOM 2013 C CA . GLN A 1 252 ? -14.657 19.754 -11.242 1.00 93.88 252 GLN A CA 1
ATOM 2014 C C . GLN A 1 252 ? -15.988 19.518 -10.522 1.00 93.88 252 GLN A C 1
ATOM 2016 O O . GLN A 1 252 ? -16.268 20.189 -9.529 1.00 93.88 252 GLN A O 1
ATOM 2021 N N . GLU A 1 253 ? -16.803 18.572 -10.995 1.00 92.62 253 GLU A N 1
ATOM 2022 C CA . GLU A 1 253 ? -18.036 18.171 -10.303 1.00 92.62 253 GLU A CA 1
ATOM 2023 C C . GLU A 1 253 ? -17.736 17.584 -8.919 1.00 92.62 253 GLU A C 1
ATOM 2025 O O . GLU A 1 253 ? -18.454 17.851 -7.955 1.00 92.62 253 GLU A O 1
ATOM 2030 N N . ILE A 1 254 ? -16.653 16.811 -8.818 1.00 91.62 254 ILE A N 1
ATOM 2031 C CA . ILE A 1 254 ? -16.190 16.188 -7.574 1.00 91.62 254 ILE A CA 1
ATOM 2032 C C . ILE A 1 254 ? -15.515 17.224 -6.660 1.00 91.62 254 ILE A C 1
ATOM 2034 O O . ILE A 1 254 ? -15.753 17.237 -5.450 1.00 91.62 254 ILE A O 1
ATOM 2038 N N . GLN A 1 255 ? -14.677 18.090 -7.233 1.00 91.19 255 GLN A N 1
ATOM 2039 C CA . GLN A 1 255 ? -13.868 19.079 -6.528 1.00 91.19 255 GLN A CA 1
ATOM 2040 C C . GLN A 1 255 ? -13.945 20.456 -7.222 1.00 91.19 255 GLN A C 1
ATOM 2042 O O . GLN A 1 255 ? -13.159 20.745 -8.132 1.00 91.19 255 GLN A O 1
ATOM 2047 N N . PRO A 1 256 ? -14.823 21.364 -6.751 1.00 88.88 256 PRO A N 1
ATOM 2048 C CA . PRO A 1 256 ? -15.042 22.673 -7.376 1.00 88.88 256 PRO A CA 1
ATOM 2049 C C . PRO A 1 256 ? -13.830 23.614 -7.380 1.00 88.88 256 PRO A C 1
ATOM 2051 O O . PRO A 1 256 ? -13.840 24.623 -8.081 1.00 88.88 256 PRO A O 1
ATOM 2054 N N . PHE A 1 257 ? -12.791 23.332 -6.584 1.00 87.50 257 PHE A N 1
ATOM 2055 C CA . PHE A 1 257 ? -11.559 24.128 -6.581 1.00 87.50 257 PHE A CA 1
ATOM 2056 C C . PHE A 1 257 ? -10.663 23.886 -7.804 1.00 87.50 257 PHE A C 1
ATOM 2058 O O . PHE A 1 257 ? -9.730 24.663 -8.011 1.00 87.50 257 PHE A O 1
ATOM 2065 N N . ILE A 1 258 ? -10.925 22.837 -8.593 1.00 89.88 258 ILE A N 1
ATOM 2066 C CA . ILE A 1 258 ? -10.193 22.552 -9.831 1.00 89.88 258 ILE A CA 1
ATOM 2067 C C . ILE A 1 258 ? -10.612 23.552 -10.911 1.00 89.88 258 ILE A C 1
ATOM 2069 O O . ILE A 1 258 ? -11.795 23.720 -11.225 1.00 89.88 258 ILE A O 1
ATOM 2073 N N . ARG A 1 259 ? -9.630 24.226 -11.507 1.00 88.50 259 ARG A N 1
ATOM 2074 C CA . ARG A 1 259 ? -9.883 25.224 -12.554 1.00 88.50 259 ARG A CA 1
ATOM 2075 C C . ARG A 1 259 ? -10.232 24.574 -13.888 1.00 88.50 259 ARG A C 1
ATOM 2077 O O . ARG A 1 259 ? -9.731 23.508 -14.234 1.00 88.50 259 ARG A O 1
ATOM 2084 N N . SER A 1 260 ? -11.055 25.269 -14.668 1.00 86.25 260 SER A N 1
ATOM 2085 C CA . SER A 1 260 ? -11.301 24.909 -16.063 1.00 86.25 260 SER A CA 1
ATOM 2086 C C . SER A 1 260 ? -10.073 25.229 -16.911 1.00 86.25 260 SER A C 1
ATOM 2088 O O . SER A 1 260 ? -9.424 26.258 -16.718 1.00 86.25 260 SER A O 1
ATOM 2090 N N . ILE A 1 261 ? -9.788 24.373 -17.890 1.00 87.94 261 ILE A N 1
ATOM 2091 C CA . ILE A 1 261 ? -8.703 24.582 -18.852 1.00 87.94 261 ILE A CA 1
ATOM 2092 C C . ILE A 1 261 ? -9.299 25.131 -20.151 1.00 87.94 261 ILE A C 1
ATOM 2094 O O . ILE A 1 261 ? -9.582 24.388 -21.091 1.00 87.94 261 ILE A O 1
ATOM 2098 N N . GLU A 1 262 ? -9.499 26.450 -20.192 1.00 84.12 262 GLU A N 1
ATOM 2099 C CA . GLU A 1 262 ? -10.135 27.171 -21.311 1.00 84.12 262 GLU A CA 1
ATOM 2100 C C . GLU A 1 262 ? -9.409 26.963 -22.652 1.00 84.12 262 GLU A C 1
ATOM 2102 O O . GLU A 1 262 ? -10.017 27.012 -23.719 1.00 84.12 262 GLU A O 1
ATOM 2107 N N . GLN A 1 263 ? -8.107 26.662 -22.612 1.00 84.00 263 GLN A N 1
ATOM 2108 C CA . GLN A 1 263 ? -7.280 26.390 -23.790 1.00 84.00 263 GLN A CA 1
ATOM 2109 C C . GLN A 1 263 ? -7.804 25.202 -24.597 1.00 84.00 263 GLN A C 1
ATOM 2111 O O . GLN A 1 263 ? -7.597 25.160 -25.807 1.00 84.00 263 GLN A O 1
ATOM 2116 N N . LEU A 1 264 ? -8.493 24.250 -23.959 1.00 81.56 264 LEU A N 1
ATOM 2117 C CA . LEU A 1 264 ? -9.071 23.097 -24.644 1.00 81.56 264 LEU A CA 1
ATOM 2118 C C . LEU A 1 264 ? -10.305 23.476 -25.477 1.00 81.56 264 LEU A C 1
ATOM 2120 O O . LEU A 1 264 ? -10.660 22.748 -26.406 1.00 81.56 264 LEU A O 1
ATOM 2124 N N . ASP A 1 265 ? -10.958 24.603 -25.188 1.00 81.38 265 ASP A N 1
ATOM 2125 C CA . ASP A 1 265 ? -12.139 25.105 -25.906 1.00 81.38 265 ASP A CA 1
ATOM 2126 C C . ASP A 1 265 ? -11.807 25.995 -27.106 1.00 81.38 265 ASP A C 1
ATOM 2128 O O . ASP A 1 265 ? -12.708 26.425 -27.831 1.00 81.38 265 ASP A O 1
ATOM 2132 N N . ALA A 1 266 ? -10.516 26.203 -27.363 1.00 79.62 266 ALA A N 1
ATOM 2133 C CA . ALA A 1 266 ? -10.028 26.973 -28.490 1.00 79.62 266 ALA A CA 1
ATOM 2134 C C . ALA A 1 266 ? -10.562 26.428 -29.840 1.00 79.62 266 ALA A C 1
ATOM 2136 O O . ALA A 1 266 ? -10.534 25.209 -30.077 1.00 79.62 266 ALA A O 1
ATOM 2137 N N . PRO A 1 267 ? -11.035 27.303 -30.752 1.00 71.75 267 PRO A N 1
ATOM 2138 C CA . PRO A 1 267 ? -11.495 26.918 -32.088 1.00 71.75 267 PRO A CA 1
ATOM 2139 C C . PRO A 1 267 ? -10.479 26.058 -32.853 1.00 71.75 267 PRO A C 1
ATOM 2141 O O . PRO A 1 267 ? -10.856 25.087 -33.509 1.00 71.75 267 PRO A O 1
ATOM 2144 N N . GLU A 1 268 ? -9.193 26.362 -32.701 1.00 69.19 268 GLU A N 1
ATOM 2145 C CA . GLU A 1 268 ? -8.059 25.672 -33.315 1.00 69.19 268 GLU A CA 1
ATOM 2146 C C . GLU A 1 268 ? -8.025 24.178 -32.959 1.00 69.19 268 GLU A C 1
ATOM 2148 O O . GLU A 1 268 ? -7.644 23.359 -33.791 1.00 69.19 268 GLU A O 1
ATOM 2153 N N . LEU A 1 269 ? -8.479 23.803 -31.755 1.00 67.31 269 LEU A N 1
ATOM 2154 C CA . LEU A 1 269 ? -8.582 22.409 -31.307 1.00 67.31 269 LEU A CA 1
ATOM 2155 C C . LEU A 1 269 ? -9.920 21.761 -31.692 1.00 67.31 269 LEU A C 1
ATOM 2157 O O . LEU A 1 269 ? -10.004 20.544 -31.869 1.00 67.31 269 LEU A O 1
ATOM 2161 N N . ARG A 1 270 ? -10.980 22.565 -31.841 1.00 65.62 270 ARG A N 1
ATOM 2162 C CA . ARG A 1 270 ? -12.333 22.099 -32.180 1.00 65.62 270 ARG A CA 1
ATOM 2163 C C . ARG A 1 270 ? -12.456 21.646 -33.635 1.00 65.62 270 ARG A C 1
ATOM 2165 O O . ARG A 1 270 ? -13.180 20.688 -33.904 1.00 65.62 270 ARG A O 1
ATOM 2172 N N . PHE A 1 271 ? -11.753 22.311 -34.550 1.00 62.44 271 PHE A N 1
ATOM 2173 C CA . PHE A 1 271 ? -11.831 22.039 -35.989 1.00 62.44 271 PHE A CA 1
ATOM 2174 C C . PHE A 1 271 ? -10.760 21.070 -36.506 1.00 62.44 271 PHE A C 1
ATOM 2176 O O . PHE A 1 271 ? -10.727 20.806 -37.707 1.00 62.44 271 PHE A O 1
ATOM 2183 N N . MET A 1 272 ? -9.923 20.502 -35.625 1.00 60.75 272 MET A N 1
ATOM 2184 C CA . MET A 1 272 ? -8.903 19.502 -35.972 1.00 60.75 272 MET A CA 1
ATOM 2185 C C . MET A 1 272 ? -9.508 18.337 -36.782 1.00 60.75 272 MET A C 1
ATOM 2187 O O . MET A 1 272 ? -10.204 17.482 -36.229 1.00 60.75 272 MET A O 1
ATOM 2191 N N . GLY A 1 273 ? -9.250 18.319 -38.098 1.00 50.31 273 GLY A N 1
ATOM 2192 C CA . GLY A 1 273 ? -9.699 17.290 -39.048 1.00 50.31 273 GLY A CA 1
ATOM 2193 C C . GLY A 1 273 ? -10.642 17.738 -40.180 1.00 50.31 273 GLY A C 1
ATOM 2194 O O . GLY A 1 273 ? -10.827 16.961 -41.108 1.00 50.31 273 GLY A O 1
ATOM 2195 N N . GLU A 1 274 ? -11.223 18.948 -40.151 1.00 52.03 274 GLU A N 1
ATOM 2196 C CA . GLU A 1 274 ? -12.199 19.401 -41.178 1.00 52.03 274 GLU A CA 1
ATOM 2197 C C . GLU A 1 274 ? -11.653 20.440 -42.176 1.00 52.03 274 GLU A C 1
ATOM 2199 O O . GLU A 1 274 ? -12.187 20.585 -43.274 1.00 52.03 274 GLU A O 1
ATOM 2204 N N . LEU A 1 275 ? -10.560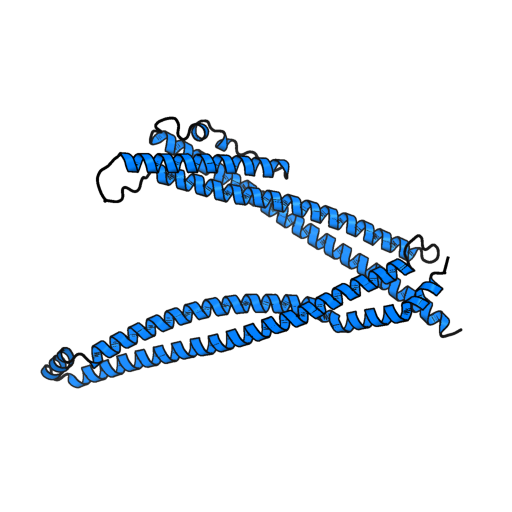 21.126 -41.842 1.00 45.28 275 LEU A N 1
ATOM 2205 C CA . LEU A 1 275 ? -9.804 21.968 -42.771 1.00 45.28 275 LEU A CA 1
ATOM 2206 C C . LEU A 1 275 ? -8.447 21.321 -43.044 1.00 45.28 275 LEU A C 1
ATOM 2208 O O . LEU A 1 275 ? -7.874 20.677 -42.168 1.00 45.28 275 LEU A O 1
ATOM 2212 N N . VAL A 1 276 ? -7.914 21.491 -44.254 1.00 48.50 276 VAL A N 1
ATOM 2213 C CA . VAL A 1 276 ? -6.528 21.130 -44.581 1.00 48.50 276 VAL A CA 1
ATOM 2214 C C . VAL A 1 276 ? -5.612 22.000 -43.714 1.00 48.50 276 VAL A C 1
ATOM 2216 O O . VAL A 1 276 ? -5.260 23.106 -44.110 1.00 48.50 276 VAL A O 1
ATOM 2219 N N . PHE A 1 277 ? -5.275 21.529 -42.509 1.00 50.59 277 PHE A N 1
ATOM 2220 C CA . PHE A 1 277 ? -4.460 22.284 -41.558 1.00 50.59 277 PHE A CA 1
ATOM 2221 C C . PHE A 1 277 ? -3.106 22.604 -42.185 1.00 50.59 277 PHE A C 1
ATOM 2223 O O . PHE A 1 277 ? -2.319 21.705 -42.524 1.00 50.59 277 PHE A O 1
ATOM 2230 N N . SER A 1 278 ? -2.839 23.899 -42.314 1.00 54.12 278 SER A N 1
ATOM 2231 C CA . SER A 1 278 ? -1.536 24.433 -42.677 1.00 54.12 278 SER A CA 1
ATOM 2232 C C . SER A 1 278 ? -0.508 24.121 -41.580 1.00 54.12 278 SER A C 1
ATOM 2234 O O . SER A 1 278 ? -0.836 23.861 -40.419 1.00 54.12 278 SER A O 1
ATOM 2236 N N . HIS A 1 279 ? 0.781 24.143 -41.927 1.00 56.34 279 HIS A N 1
ATOM 2237 C CA . HIS A 1 279 ? 1.858 23.899 -40.958 1.00 56.34 279 HIS A CA 1
ATOM 2238 C C . HIS A 1 279 ? 1.856 24.904 -39.785 1.00 56.34 279 HIS A C 1
ATOM 2240 O O . HIS A 1 279 ? 2.329 24.555 -38.701 1.00 56.34 279 HIS A O 1
ATOM 2246 N N . SER A 1 280 ? 1.321 26.117 -39.983 1.00 57.38 280 SER A N 1
ATOM 2247 C CA . SER A 1 280 ? 1.154 27.148 -38.949 1.00 57.38 280 SER A CA 1
ATOM 2248 C C . SER A 1 280 ? 0.061 26.801 -37.937 1.00 57.38 280 SER A C 1
ATOM 2250 O O . SER A 1 280 ? 0.324 26.847 -36.740 1.00 57.38 280 SER A O 1
ATOM 2252 N N . GLU A 1 281 ? -1.110 26.345 -38.389 1.00 60.00 281 GLU A N 1
ATOM 2253 C CA . GLU A 1 281 ? -2.260 26.054 -37.512 1.00 60.00 281 GLU A CA 1
ATOM 2254 C C . GLU A 1 281 ? -2.003 24.838 -36.596 1.00 60.00 281 GLU A C 1
ATOM 2256 O O . GLU A 1 281 ? -2.406 24.823 -35.434 1.00 60.00 281 GLU A O 1
ATOM 2261 N N . ASN A 1 282 ? -1.225 23.849 -37.060 1.00 64.94 282 ASN A N 1
ATOM 2262 C CA . ASN A 1 282 ? -0.733 22.757 -36.203 1.00 64.94 282 ASN A CA 1
ATOM 2263 C C . ASN A 1 282 ? 0.253 23.249 -35.124 1.00 64.94 282 ASN A C 1
ATOM 2265 O O . ASN A 1 282 ? 0.400 22.622 -34.073 1.00 64.94 282 ASN A O 1
ATOM 2269 N N . GLY A 1 283 ? 0.966 24.350 -35.381 1.00 69.75 283 GLY A N 1
ATOM 2270 C CA . GLY A 1 283 ? 1.847 24.997 -34.408 1.00 69.75 283 GLY A CA 1
ATOM 2271 C C . GLY A 1 283 ? 1.073 25.659 -33.270 1.00 69.75 283 GLY A C 1
ATOM 2272 O O . GLY A 1 283 ? 1.453 25.493 -32.109 1.00 69.75 283 GLY A O 1
ATOM 2273 N N . ASP A 1 284 ? -0.028 26.334 -33.594 1.00 78.56 284 ASP A N 1
ATOM 2274 C CA . ASP A 1 284 ? -0.885 27.009 -32.616 1.00 78.56 284 ASP A CA 1
ATOM 2275 C C . ASP A 1 284 ? -1.648 26.007 -31.740 1.00 78.56 284 ASP A C 1
ATOM 2277 O O . ASP A 1 284 ? -1.633 26.126 -30.513 1.00 78.56 284 ASP A O 1
ATOM 2281 N N . ALA A 1 285 ? -2.187 24.935 -32.332 1.00 79.56 285 ALA A N 1
ATOM 2282 C CA . ALA A 1 285 ? -2.799 23.833 -31.586 1.00 79.56 285 ALA A CA 1
ATOM 2283 C C . ALA A 1 285 ? -1.805 23.157 -30.616 1.00 79.56 285 ALA A C 1
ATOM 2285 O O . ALA A 1 285 ? -2.131 22.908 -29.455 1.00 79.56 285 ALA A O 1
ATOM 2286 N N . LEU A 1 286 ? -0.556 22.919 -31.042 1.00 82.50 286 LEU A N 1
ATOM 2287 C CA . LEU A 1 286 ? 0.492 22.392 -30.155 1.00 82.50 286 LEU A CA 1
ATOM 2288 C C . LEU A 1 286 ? 0.822 23.351 -29.007 1.00 82.50 286 LEU A C 1
ATOM 2290 O O . LEU A 1 286 ? 1.085 22.898 -27.894 1.00 82.50 286 LEU A O 1
ATOM 2294 N N . LYS A 1 287 ? 0.834 24.662 -29.263 1.00 86.94 287 LYS A N 1
ATOM 2295 C CA . LYS A 1 287 ? 1.078 25.674 -28.230 1.00 86.94 287 LYS A CA 1
ATOM 2296 C C . LYS A 1 287 ? -0.043 25.676 -27.188 1.00 86.94 287 LYS A C 1
ATOM 2298 O O . LYS A 1 287 ? 0.256 25.682 -25.998 1.00 86.94 287 LYS A O 1
ATOM 2303 N N . LEU A 1 288 ? -1.298 25.598 -27.626 1.00 87.31 288 LEU A N 1
ATOM 2304 C CA . LEU A 1 288 ? -2.466 25.521 -26.746 1.00 87.31 288 LEU A CA 1
ATOM 2305 C C . LEU A 1 288 ? -2.462 24.250 -25.889 1.00 87.31 288 LEU A C 1
ATOM 2307 O O . LEU A 1 288 ? -2.674 24.333 -24.683 1.00 87.31 288 LEU A O 1
ATOM 2311 N N . LEU A 1 289 ? -2.146 23.084 -26.469 1.00 88.56 289 LEU A N 1
ATOM 2312 C CA . LEU A 1 289 ? -2.042 21.837 -25.699 1.00 88.56 289 LEU A CA 1
ATOM 2313 C C . LEU A 1 289 ? -0.889 21.860 -24.686 1.00 88.56 289 LEU A C 1
ATOM 2315 O O . LEU A 1 289 ? -1.025 21.309 -23.595 1.00 88.56 289 LEU A O 1
ATOM 2319 N N . LYS A 1 290 ? 0.235 22.514 -25.007 1.00 90.19 290 LYS A N 1
ATOM 2320 C CA . LYS A 1 290 ? 1.331 22.716 -24.045 1.00 90.19 290 LYS A CA 1
ATOM 2321 C C . LYS A 1 290 ? 0.903 23.605 -22.879 1.00 90.19 290 LYS A C 1
ATOM 2323 O O . LYS A 1 290 ? 1.124 23.231 -21.737 1.00 90.19 290 LYS A O 1
ATOM 2328 N N . GLN A 1 291 ? 0.219 24.714 -23.153 1.00 91.50 291 GLN A N 1
ATOM 2329 C CA . GLN A 1 291 ? -0.336 25.580 -22.105 1.00 91.50 291 GLN A CA 1
ATOM 2330 C C . GLN A 1 291 ? -1.370 24.845 -21.240 1.00 91.50 291 GLN A C 1
ATOM 2332 O O . GLN A 1 291 ? -1.357 24.970 -20.021 1.00 91.50 291 GLN A O 1
ATOM 2337 N N . ALA A 1 292 ? -2.234 24.033 -21.857 1.00 90.69 292 ALA A N 1
ATOM 2338 C CA . ALA A 1 292 ? -3.164 23.169 -21.135 1.00 90.69 292 ALA A CA 1
ATOM 2339 C C . ALA A 1 292 ? -2.435 22.161 -20.230 1.00 90.69 292 ALA A C 1
ATOM 2341 O O . ALA A 1 292 ? -2.917 21.866 -19.142 1.00 90.69 292 ALA A O 1
ATOM 2342 N N . THR A 1 293 ? -1.270 21.662 -20.660 1.00 92.94 293 THR A N 1
ATOM 2343 C CA . THR A 1 293 ? -0.442 20.739 -19.867 1.00 92.94 293 THR A CA 1
ATOM 2344 C C . THR A 1 293 ? 0.130 21.442 -18.643 1.00 92.94 293 THR A C 1
ATOM 2346 O O . THR A 1 293 ? -0.036 20.941 -17.541 1.00 92.94 293 THR A O 1
ATOM 2349 N N . GLU A 1 294 ? 0.699 22.639 -18.811 1.00 93.38 294 GLU A N 1
ATOM 2350 C CA . GLU A 1 294 ? 1.228 23.440 -17.694 1.00 93.38 294 GLU A CA 1
ATOM 2351 C C . GLU A 1 294 ? 0.144 23.744 -16.644 1.00 93.38 294 GLU A C 1
ATOM 2353 O O . GLU A 1 294 ? 0.385 23.656 -15.442 1.00 93.38 294 GLU A O 1
ATOM 2358 N N . ILE A 1 295 ? -1.078 24.068 -17.080 1.00 92.69 295 ILE A N 1
ATOM 2359 C CA . ILE A 1 295 ? -2.203 24.314 -16.165 1.00 92.69 295 ILE A CA 1
ATOM 2360 C C . ILE A 1 295 ? -2.623 23.022 -15.458 1.00 92.69 295 ILE A C 1
ATOM 2362 O O . ILE A 1 295 ? -2.859 23.035 -14.251 1.00 92.69 295 ILE A O 1
ATOM 2366 N N . LEU A 1 296 ? -2.699 21.908 -16.188 1.00 93.88 296 LEU A N 1
ATOM 2367 C CA . LEU A 1 296 ? -3.064 20.615 -15.619 1.00 93.88 296 LEU A CA 1
ATOM 2368 C C . LEU A 1 296 ? -2.035 20.123 -14.592 1.00 93.88 296 LEU A C 1
ATOM 2370 O O . LEU A 1 296 ? -2.427 19.576 -13.565 1.00 93.88 296 LEU A O 1
ATOM 2374 N N . GLU A 1 297 ? -0.744 20.359 -14.828 1.00 94.12 297 GLU A N 1
ATOM 2375 C CA . GLU A 1 297 ? 0.333 20.071 -13.874 1.00 94.12 297 GLU A CA 1
ATOM 2376 C C . GLU A 1 297 ? 0.162 20.876 -12.575 1.00 94.12 297 GLU A C 1
ATOM 2378 O O . GLU A 1 297 ? 0.243 20.311 -11.484 1.00 94.12 297 GLU A O 1
ATOM 2383 N N . ILE A 1 298 ? -0.168 22.171 -12.669 1.00 94.50 298 ILE A N 1
ATOM 2384 C CA . ILE A 1 298 ? -0.452 23.013 -11.492 1.00 94.50 298 ILE A CA 1
ATOM 2385 C C . ILE A 1 298 ? -1.642 22.463 -10.691 1.00 94.50 298 ILE A C 1
ATOM 2387 O O . ILE A 1 298 ? -1.588 22.402 -9.459 1.00 94.50 298 ILE A O 1
ATOM 2391 N N . GLU A 1 299 ? -2.719 22.058 -11.367 1.00 93.94 299 GLU A N 1
ATOM 2392 C CA . GLU A 1 299 ? -3.897 21.488 -10.705 1.00 93.94 299 GLU A CA 1
ATOM 2393 C C . GLU A 1 299 ? -3.599 20.113 -10.087 1.00 93.94 299 GLU A C 1
ATOM 2395 O O . GLU A 1 299 ? -4.034 19.841 -8.967 1.00 93.94 299 GLU A O 1
ATOM 2400 N N . LEU A 1 300 ? -2.796 19.276 -10.752 1.00 94.75 300 LEU A N 1
ATOM 2401 C CA . LEU A 1 300 ? -2.305 18.006 -10.210 1.00 94.75 300 LEU A CA 1
ATOM 2402 C C . LEU A 1 300 ? -1.469 18.210 -8.945 1.00 94.75 300 LEU A C 1
ATOM 2404 O O . LEU A 1 300 ? -1.651 17.482 -7.966 1.00 94.75 300 LEU A O 1
ATOM 2408 N N . ASP A 1 301 ? -0.568 19.188 -8.925 1.00 94.81 301 ASP A N 1
ATOM 2409 C CA . ASP A 1 301 ? 0.236 19.512 -7.744 1.00 94.81 301 ASP A CA 1
ATOM 2410 C C . ASP A 1 301 ? -0.623 20.047 -6.591 1.00 94.81 301 ASP A C 1
ATOM 2412 O O . ASP A 1 301 ? -0.433 19.668 -5.424 1.00 94.81 301 ASP A O 1
ATOM 2416 N N . GLY A 1 302 ? -1.609 20.889 -6.914 1.00 94.00 302 GLY A N 1
ATOM 2417 C CA . GLY A 1 302 ? -2.608 21.375 -5.966 1.00 94.00 302 GLY A CA 1
ATOM 2418 C C . GLY A 1 302 ? -3.416 20.233 -5.347 1.00 94.00 302 GLY A C 1
ATOM 2419 O O . GLY A 1 302 ? -3.525 20.144 -4.121 1.00 94.00 302 GLY A O 1
ATOM 2420 N N . GLU A 1 303 ? -3.916 19.318 -6.175 1.00 93.94 303 GLU A N 1
ATOM 2421 C CA . GLU A 1 303 ? -4.702 18.160 -5.748 1.00 93.94 303 GLU A CA 1
ATOM 2422 C C . GLU A 1 303 ? -3.867 17.168 -4.930 1.00 93.94 303 GLU A C 1
ATOM 2424 O O . GLU A 1 303 ? -4.265 16.760 -3.840 1.00 93.94 303 GLU A O 1
ATOM 2429 N N . ASN A 1 304 ? -2.644 16.852 -5.367 1.00 94.62 304 ASN A N 1
ATOM 2430 C CA . ASN A 1 304 ? -1.716 16.029 -4.587 1.00 94.62 304 ASN A CA 1
ATOM 2431 C C . ASN A 1 304 ? -1.430 16.644 -3.206 1.00 94.62 304 ASN A C 1
ATOM 2433 O O . ASN A 1 304 ? -1.270 15.922 -2.217 1.00 94.62 304 ASN A O 1
ATOM 2437 N N . SER A 1 305 ? -1.351 17.973 -3.117 1.00 94.44 305 SER A N 1
ATOM 2438 C CA . SER A 1 305 ? -1.156 18.675 -1.846 1.00 94.44 305 SER A CA 1
ATOM 2439 C C . SER A 1 305 ? -2.383 18.566 -0.935 1.00 94.44 305 SER A C 1
ATOM 2441 O O . SER A 1 305 ? -2.219 18.337 0.268 1.00 94.44 305 SER A O 1
ATOM 2443 N N . ARG A 1 306 ? -3.600 18.661 -1.492 1.00 92.88 306 ARG A N 1
ATOM 2444 C CA . ARG A 1 306 ? -4.865 18.437 -0.766 1.00 92.88 306 ARG A CA 1
ATOM 2445 C C . ARG A 1 306 ? -4.968 17.006 -0.246 1.00 92.88 306 ARG A C 1
ATOM 2447 O O . ARG A 1 306 ? -5.176 16.816 0.954 1.00 92.88 306 ARG A O 1
ATOM 2454 N N . VAL A 1 307 ? -4.701 16.015 -1.096 1.00 94.25 307 VAL A N 1
ATOM 2455 C CA . VAL A 1 307 ? -4.671 14.595 -0.714 1.00 94.25 307 VAL A CA 1
ATOM 2456 C C . VAL A 1 307 ? -3.689 14.361 0.437 1.00 94.25 307 VAL A C 1
ATOM 2458 O O . VAL A 1 307 ? -4.073 13.815 1.468 1.00 94.25 307 VAL A O 1
ATOM 2461 N N . LYS A 1 308 ? -2.454 14.873 0.347 1.00 94.69 308 LYS A N 1
ATOM 2462 C CA . LYS A 1 308 ? -1.461 14.768 1.436 1.00 94.69 308 LYS A CA 1
ATOM 2463 C C . LYS A 1 308 ? -1.908 15.449 2.733 1.00 94.69 308 LYS A C 1
ATOM 2465 O O . LYS A 1 308 ? -1.543 15.005 3.825 1.00 94.69 308 LYS A O 1
ATOM 2470 N N . ALA A 1 309 ? -2.638 16.561 2.651 1.00 94.56 309 ALA A N 1
ATOM 2471 C CA . ALA A 1 309 ? -3.178 17.231 3.830 1.00 94.56 309 ALA A CA 1
ATOM 2472 C C . ALA A 1 309 ? -4.266 16.374 4.497 1.00 94.56 309 ALA A C 1
ATOM 2474 O O . ALA A 1 309 ? -4.218 16.157 5.711 1.00 94.56 309 ALA A O 1
ATOM 2475 N N . ILE A 1 310 ? -5.178 15.813 3.703 1.00 93.62 310 ILE A N 1
ATOM 2476 C CA . ILE A 1 310 ? -6.259 14.950 4.189 1.00 93.62 310 ILE A CA 1
ATOM 2477 C C . ILE A 1 310 ? -5.717 13.619 4.712 1.00 93.62 310 ILE A C 1
ATOM 2479 O O . ILE A 1 310 ? -6.193 13.143 5.735 1.00 93.62 310 ILE A O 1
ATOM 2483 N N . GLU A 1 311 ? -4.666 13.050 4.120 1.00 92.62 311 GLU A N 1
ATOM 2484 C CA . GLU A 1 311 ? -3.968 11.878 4.669 1.00 92.62 311 GLU A CA 1
ATOM 2485 C C . GLU A 1 311 ? -3.476 12.121 6.100 1.00 92.62 311 GLU A C 1
ATOM 2487 O O . GLU A 1 311 ? -3.631 11.271 6.985 1.00 92.62 311 GLU A O 1
ATOM 2492 N N . LYS A 1 312 ? -2.919 13.310 6.364 1.00 94.25 312 LYS A N 1
ATOM 2493 C CA . LYS A 1 312 ? -2.500 13.697 7.716 1.00 94.25 312 LYS A CA 1
ATOM 2494 C C . LYS A 1 312 ? -3.704 13.815 8.646 1.00 94.25 312 LYS A C 1
ATOM 2496 O O . LYS A 1 312 ? -3.635 13.300 9.763 1.00 94.25 312 LYS A O 1
ATOM 2501 N N . GLU A 1 313 ? -4.794 14.446 8.212 1.00 94.44 313 GLU A N 1
ATOM 2502 C CA . GLU A 1 313 ? -6.044 14.524 8.985 1.00 94.44 313 GLU A CA 1
ATOM 2503 C C . GLU A 1 313 ? -6.610 13.133 9.292 1.00 94.44 313 GLU A C 1
ATOM 2505 O O . GLU A 1 313 ? -6.909 12.834 10.448 1.00 94.44 313 GLU A O 1
ATOM 2510 N N . LEU A 1 314 ? -6.664 12.251 8.295 1.00 91.62 314 LEU A N 1
ATOM 2511 C CA . LEU A 1 314 ? -7.159 10.885 8.412 1.00 91.62 314 LEU A CA 1
ATOM 2512 C C . LEU A 1 314 ? -6.318 10.081 9.402 1.00 91.62 314 LEU A C 1
ATOM 2514 O O . LEU A 1 314 ? -6.860 9.381 10.257 1.00 91.62 314 LEU A O 1
ATOM 2518 N N . SER A 1 315 ? -4.991 10.223 9.345 1.00 90.19 315 SER A N 1
ATOM 2519 C CA . SER A 1 315 ? -4.088 9.569 10.294 1.00 90.19 315 SER A CA 1
ATOM 2520 C C . SER A 1 315 ? -4.327 10.033 11.737 1.00 90.19 315 SER A C 1
ATOM 2522 O O . SER A 1 315 ? -4.301 9.215 12.658 1.00 90.19 315 SER A O 1
ATOM 2524 N N . ARG A 1 316 ? -4.611 11.327 11.947 1.00 93.25 316 ARG A N 1
ATOM 2525 C CA . ARG A 1 316 ? -4.939 11.893 13.264 1.00 93.25 316 ARG A CA 1
ATOM 2526 C C . ARG A 1 316 ? -6.300 11.402 13.749 1.00 93.25 316 ARG A C 1
ATOM 2528 O O . ARG A 1 316 ? -6.388 10.910 14.869 1.00 93.25 316 ARG A O 1
ATOM 2535 N N . ALA A 1 317 ? -7.328 11.471 12.904 1.00 90.31 317 ALA A N 1
ATOM 2536 C CA . ALA A 1 317 ? -8.671 10.993 13.223 1.00 90.31 317 ALA A CA 1
ATOM 2537 C C . ALA A 1 317 ? -8.671 9.493 13.562 1.00 90.31 317 ALA A C 1
ATOM 2539 O O . ALA A 1 317 ? -9.280 9.082 14.547 1.00 90.31 317 ALA A O 1
ATOM 2540 N N . LYS A 1 318 ? -7.906 8.683 12.816 1.00 88.75 318 LYS A N 1
ATOM 2541 C CA . LYS A 1 318 ? -7.719 7.251 13.087 1.00 88.75 318 LYS A CA 1
ATOM 2542 C C . LYS A 1 318 ? -7.085 7.001 14.455 1.00 88.75 318 LYS A C 1
ATOM 2544 O O . LYS A 1 318 ? -7.559 6.130 15.178 1.00 88.75 318 LYS A O 1
ATOM 2549 N N . LYS A 1 319 ? -6.040 7.756 14.819 1.00 90.19 319 LYS A N 1
ATOM 2550 C CA . LYS A 1 319 ? -5.398 7.648 16.142 1.00 90.19 319 LYS A CA 1
ATOM 2551 C C . LYS A 1 319 ? -6.372 7.987 17.264 1.00 90.19 319 LYS A C 1
ATOM 2553 O O . LYS A 1 319 ? -6.527 7.184 18.175 1.00 90.19 319 LYS A O 1
ATOM 2558 N N . ILE A 1 320 ? -7.086 9.109 17.148 1.00 92.00 320 ILE A N 1
ATOM 2559 C CA . ILE A 1 320 ? -8.095 9.521 18.135 1.00 92.00 320 ILE A CA 1
ATOM 2560 C C . ILE A 1 320 ? -9.167 8.436 18.281 1.00 92.00 320 ILE A C 1
ATOM 2562 O O . ILE A 1 320 ? -9.489 8.038 19.396 1.00 92.00 320 ILE A O 1
ATOM 2566 N N . LEU A 1 321 ? -9.688 7.906 17.172 1.00 88.88 321 LEU A N 1
ATOM 2567 C CA . LEU A 1 321 ? -10.677 6.829 17.202 1.00 88.88 321 LEU A CA 1
ATOM 2568 C C . LEU A 1 321 ? -10.144 5.574 17.913 1.00 88.88 321 LEU A C 1
ATOM 2570 O O . LEU A 1 321 ? -10.837 4.990 18.746 1.00 88.88 321 LEU A O 1
ATOM 2574 N N . GLN A 1 322 ? -8.911 5.165 17.611 1.00 87.44 322 GLN A N 1
ATOM 2575 C CA . GLN A 1 322 ? -8.271 4.018 18.258 1.00 87.44 322 GLN A CA 1
ATOM 2576 C C . GLN A 1 322 ? -8.075 4.242 19.762 1.00 87.44 322 GLN A C 1
ATOM 2578 O O . GLN A 1 322 ? -8.367 3.344 20.550 1.00 87.44 322 GLN A O 1
ATOM 2583 N N . GLU A 1 323 ? -7.633 5.433 20.167 1.00 90.31 323 GLU A N 1
ATOM 2584 C CA . GLU A 1 323 ? -7.480 5.813 21.573 1.00 90.31 323 GLU A CA 1
ATOM 2585 C C . GLU A 1 323 ? -8.823 5.777 22.311 1.00 90.31 323 GLU A C 1
ATOM 2587 O O . GLU A 1 323 ? -8.924 5.149 23.364 1.00 90.31 323 GLU A O 1
ATOM 2592 N N . ARG A 1 324 ? -9.884 6.364 21.739 1.00 90.56 324 ARG A N 1
ATOM 2593 C CA . ARG A 1 324 ? -11.223 6.362 22.355 1.00 90.56 324 ARG A CA 1
ATOM 2594 C C . ARG A 1 324 ? -11.809 4.962 22.477 1.00 90.56 324 ARG A C 1
ATOM 2596 O O . ARG A 1 324 ? -12.346 4.630 23.533 1.00 90.56 324 ARG A O 1
ATOM 2603 N N . ARG A 1 325 ? -11.672 4.124 21.442 1.00 86.81 325 ARG A N 1
ATOM 2604 C CA . ARG A 1 325 ? -12.103 2.716 21.499 1.00 86.81 325 ARG A CA 1
ATOM 2605 C C . ARG A 1 325 ? -11.359 1.955 22.589 1.00 86.81 325 ARG A C 1
ATOM 2607 O O . ARG A 1 325 ? -11.996 1.263 23.376 1.00 86.81 325 ARG A O 1
ATOM 2614 N N . LYS A 1 326 ? -10.040 2.147 22.688 1.00 87.12 326 LYS A N 1
ATOM 2615 C CA . LYS A 1 326 ? -9.229 1.534 23.742 1.00 87.12 326 LYS A CA 1
ATOM 2616 C C . LYS A 1 326 ? -9.666 1.993 25.133 1.00 87.12 326 LYS A C 1
ATOM 2618 O O . LYS A 1 326 ? -9.880 1.161 26.000 1.00 87.12 326 LYS A O 1
ATOM 2623 N N . GLU A 1 327 ? -9.857 3.293 25.348 1.00 90.19 327 GLU A N 1
ATOM 2624 C CA . GLU A 1 327 ? -10.326 3.809 26.638 1.00 90.19 327 GLU A CA 1
ATOM 2625 C C . GLU A 1 327 ? -11.691 3.239 27.052 1.00 90.19 327 GLU A C 1
ATOM 2627 O O . GLU A 1 327 ? -11.909 2.969 28.236 1.00 90.19 327 GLU A O 1
ATOM 2632 N N . LEU A 1 328 ? -12.622 3.101 26.101 1.00 88.31 328 LEU A N 1
ATOM 2633 C CA . LEU A 1 328 ? -13.934 2.499 26.339 1.00 88.31 328 LEU A CA 1
ATOM 2634 C C . LEU A 1 328 ? -13.794 1.010 26.682 1.00 88.31 328 LEU A C 1
ATOM 2636 O O . LEU A 1 328 ? -14.397 0.541 27.645 1.00 88.31 328 LEU A O 1
ATOM 2640 N N . GLN A 1 329 ? -12.959 0.283 25.941 1.00 85.69 329 GLN A N 1
ATOM 2641 C CA . GLN A 1 329 ? -12.687 -1.132 26.174 1.00 85.69 329 GLN A CA 1
ATOM 2642 C C . GLN A 1 329 ? -12.018 -1.377 27.534 1.00 85.69 329 GLN A C 1
ATOM 2644 O O . GLN A 1 329 ? -12.491 -2.215 28.297 1.00 85.69 329 GLN A O 1
ATOM 2649 N N . ASP A 1 330 ? -10.998 -0.592 27.891 1.00 87.56 330 ASP A N 1
ATOM 2650 C CA . ASP A 1 330 ? -10.319 -0.650 29.192 1.00 87.56 330 ASP A CA 1
ATOM 2651 C C . ASP A 1 330 ? -11.300 -0.368 30.343 1.00 87.56 330 ASP A C 1
ATOM 2653 O O . ASP A 1 330 ? -11.232 -0.985 31.410 1.00 87.56 330 ASP A O 1
ATOM 2657 N N . PHE A 1 331 ? -12.225 0.580 30.150 1.00 87.88 331 PHE A N 1
ATOM 2658 C CA . PHE A 1 331 ? -13.266 0.884 31.132 1.00 87.88 331 PHE A CA 1
ATOM 2659 C C . PHE A 1 331 ? -14.247 -0.284 31.293 1.00 87.88 331 PHE A C 1
ATOM 2661 O O . PHE A 1 331 ? -14.545 -0.682 32.424 1.00 87.88 331 PHE A O 1
ATOM 2668 N N . ARG A 1 332 ? -14.715 -0.855 30.177 1.00 86.88 332 ARG A N 1
ATOM 2669 C CA . ARG A 1 332 ? -15.616 -2.016 30.151 1.00 86.88 332 ARG A CA 1
ATOM 2670 C C . ARG A 1 332 ? -14.965 -3.232 30.801 1.00 86.88 332 ARG A C 1
ATOM 2672 O O . ARG A 1 332 ? -15.580 -3.824 31.679 1.00 86.88 332 ARG A O 1
ATOM 2679 N N . GLN A 1 333 ? -13.704 -3.526 30.489 1.00 84.94 333 GLN A N 1
ATOM 2680 C CA . GLN A 1 333 ? -12.952 -4.620 31.106 1.00 84.94 333 GLN A CA 1
ATOM 2681 C C . GLN A 1 333 ? -12.796 -4.433 32.622 1.00 84.94 333 GLN A C 1
ATOM 2683 O O . GLN A 1 333 ? -13.124 -5.334 33.389 1.00 84.94 333 GLN A O 1
ATOM 2688 N N . LYS A 1 334 ? -12.371 -3.251 33.090 1.00 86.69 334 LYS A N 1
ATOM 2689 C CA . LYS A 1 334 ? -12.257 -2.972 34.537 1.00 86.69 334 LYS A CA 1
ATOM 2690 C C . LYS A 1 334 ? -13.593 -3.111 35.258 1.00 86.69 334 LYS A C 1
ATOM 2692 O O . LYS A 1 334 ? -13.642 -3.520 36.416 1.00 86.69 334 LYS A O 1
ATOM 2697 N N . THR A 1 335 ? -14.675 -2.724 34.595 1.00 85.12 335 THR A N 1
ATOM 2698 C CA . THR A 1 335 ? -16.032 -2.839 35.132 1.00 85.12 335 THR A CA 1
ATOM 2699 C C . THR A 1 335 ? -16.478 -4.299 35.172 1.00 85.12 335 THR A C 1
ATOM 2701 O O . THR A 1 335 ? -17.003 -4.749 36.189 1.00 85.12 335 THR A O 1
ATOM 2704 N N . PHE A 1 336 ? -16.177 -5.057 34.117 1.00 85.00 336 PHE A N 1
ATOM 2705 C CA . PHE A 1 336 ? -16.395 -6.496 34.030 1.00 85.00 336 PHE A CA 1
ATOM 2706 C C . PHE A 1 336 ? -15.697 -7.232 35.184 1.00 85.00 336 PHE A C 1
ATOM 2708 O O . PHE A 1 336 ? -16.347 -7.958 35.931 1.00 85.00 336 PHE A O 1
ATOM 2715 N N . GLU A 1 337 ? -14.403 -6.971 35.396 1.00 84.00 337 GLU A N 1
ATOM 2716 C CA . GLU A 1 337 ? -13.597 -7.567 36.473 1.00 84.00 337 GLU A CA 1
ATOM 2717 C C . GLU A 1 337 ? -14.117 -7.227 37.877 1.00 84.00 337 GLU A C 1
ATOM 2719 O O . GLU A 1 337 ? -14.078 -8.059 38.783 1.00 84.00 337 GLU A O 1
ATOM 2724 N N . LYS A 1 338 ? -14.616 -6.003 38.086 1.00 83.81 338 LYS A N 1
ATOM 2725 C CA . LYS A 1 338 ? -15.230 -5.618 39.364 1.00 83.81 338 LYS A CA 1
ATOM 2726 C C . LYS A 1 338 ? -16.487 -6.435 39.642 1.00 83.81 338 LYS A C 1
ATOM 2728 O O . LYS A 1 338 ? -16.647 -6.936 40.752 1.00 83.81 338 LYS A O 1
ATOM 2733 N N . PHE A 1 339 ? -17.363 -6.583 38.653 1.00 80.44 339 PHE A N 1
ATOM 2734 C CA . PHE A 1 339 ? -18.616 -7.316 38.825 1.00 80.44 339 PHE A CA 1
ATOM 2735 C C . PHE A 1 339 ? -18.424 -8.828 38.942 1.00 80.44 339 PHE A C 1
ATOM 2737 O O . PHE A 1 339 ? -19.224 -9.476 39.615 1.00 80.44 339 PHE A O 1
ATOM 2744 N N . THR A 1 340 ? -17.362 -9.391 38.361 1.00 75.81 340 THR A N 1
ATOM 2745 C CA . THR A 1 340 ? -17.005 -10.796 38.592 1.00 75.81 340 THR A CA 1
ATOM 2746 C C . THR A 1 340 ? -16.367 -11.015 39.970 1.00 75.81 340 THR A C 1
ATOM 2748 O O . THR A 1 340 ? -16.771 -11.943 40.665 1.00 75.81 340 THR A O 1
ATOM 2751 N N . ARG A 1 341 ? -15.461 -10.137 40.438 1.00 66.69 341 ARG A N 1
ATOM 2752 C CA . ARG A 1 341 ? -14.788 -10.283 41.752 1.00 66.69 341 ARG A CA 1
ATOM 2753 C C . ARG A 1 341 ? -15.681 -10.065 42.971 1.00 66.69 341 ARG A C 1
ATOM 2755 O O . ARG A 1 341 ? -15.491 -10.735 43.980 1.00 66.69 341 ARG A O 1
ATOM 2762 N N . VAL A 1 342 ? -16.643 -9.140 42.911 1.00 58.06 342 VAL A N 1
ATOM 2763 C CA . VAL A 1 342 ? -17.564 -8.862 44.038 1.00 58.06 342 VAL A CA 1
ATOM 2764 C C . VAL A 1 342 ? -18.373 -10.106 44.446 1.00 58.06 342 VAL A C 1
ATOM 2766 O O . VAL A 1 342 ? -18.874 -10.165 45.562 1.00 58.06 342 VAL A O 1
ATOM 2769 N N . HIS A 1 343 ? -18.448 -11.121 43.585 1.00 47.88 343 HIS A N 1
ATOM 2770 C CA . HIS A 1 343 ? -19.186 -12.356 43.832 1.00 47.88 343 HIS A CA 1
ATOM 2771 C C . HIS A 1 343 ? -18.312 -13.560 44.240 1.00 47.88 343 HIS A C 1
ATOM 2773 O O . HIS A 1 343 ? -18.851 -14.577 44.655 1.00 47.88 343 HIS A O 1
ATOM 2779 N N . GLU A 1 344 ? -16.981 -13.486 44.141 1.00 47.31 344 GLU A N 1
ATOM 2780 C CA . GLU A 1 344 ? -16.097 -14.540 44.683 1.00 47.31 344 GLU A CA 1
ATOM 2781 C C . GLU A 1 344 ? -15.903 -14.407 46.207 1.00 47.31 344 GLU A C 1
ATOM 2783 O O . GLU A 1 344 ? -15.409 -15.325 46.857 1.00 47.31 344 GLU A O 1
ATOM 2788 N N . LEU A 1 345 ? -16.295 -13.261 46.778 1.00 44.44 345 LEU A N 1
ATOM 2789 C CA . LEU A 1 345 ? -16.119 -12.903 48.191 1.00 44.44 345 LEU A CA 1
ATOM 2790 C C . LEU A 1 345 ? -17.431 -12.862 49.000 1.00 44.44 345 LEU A C 1
ATOM 2792 O O . LEU A 1 345 ? -17.394 -12.498 50.176 1.00 44.44 345 LEU A O 1
ATOM 2796 N N . GLY A 1 346 ? -18.570 -13.212 48.397 1.00 37.38 346 GLY A N 1
ATOM 2797 C CA . GLY A 1 346 ? -19.882 -13.299 49.050 1.00 37.38 346 GLY A CA 1
ATOM 2798 C C . GLY A 1 346 ? -20.627 -14.533 48.584 1.00 37.38 346 GLY A C 1
ATOM 2799 O O . GLY A 1 346 ? -21.312 -15.137 49.438 1.00 37.38 346 GLY A O 1
#

Mean predicted aligned error: 12.98 Å

Secondary structure (DSSP, 8-state):
---HHHHHHHHHHHHHHHHHHHHHHTTHHHHHHHHHHHHHHHHHHHHHHHHHHHHHHHHHHHHHHHHHHHHT-HHHHHHHHHTT-HHHHHHHHHHHHHHHHHHHHHHHHHHHHHHHHHHHHHHHHHHHHHHHHHHHHHHHHHHHHHHHHHHHH-S--TT-HHHHHHHHHHHHHHHHHHHHHHHHHHHHHHHHHHHHHHHHHHHHHHHHHHHHS----SS---HHHHHHHHHHHHHHHHHHHHHHHHHHHHHHHH-TTSPP-GGGG-HHHHSTTTS---TTHHHHHHHHHHHHHHHHHHHHHHHHHHHHHHHHHHHHHHHHHHHHHHHHHHHHHHHHHHHHHTTT--

Solvent-accessible surface area (backbone atoms only — not comparable to full-atom values): 18074 Å² total; per-residue (Å²): 131,82,53,59,62,56,47,45,58,75,41,42,69,59,52,53,54,32,52,51,49,34,65,78,21,62,60,19,54,61,50,29,55,54,46,52,53,50,47,54,51,50,53,52,52,49,53,52,50,51,53,50,41,53,52,34,48,55,47,29,55,49,34,45,52,53,29,52,55,57,72,68,34,64,67,58,56,49,54,32,50,74,69,74,38,48,68,62,53,52,55,49,45,56,48,36,47,48,53,23,52,52,35,44,51,53,32,51,51,48,52,52,52,49,49,54,52,52,55,50,46,52,53,49,54,53,49,43,53,55,23,49,52,35,27,48,52,26,52,48,32,53,50,53,48,53,50,52,50,40,77,50,58,63,66,90,39,87,94,40,63,72,52,54,56,34,52,49,52,30,52,54,31,48,52,53,31,52,53,45,51,52,52,48,51,46,48,52,51,24,46,47,28,48,53,53,21,51,53,29,44,53,50,18,52,51,26,46,54,44,47,73,53,69,80,78,69,96,69,77,98,55,72,69,61,58,52,52,51,35,53,51,24,35,48,51,17,42,52,25,49,51,51,25,51,54,25,48,53,52,20,29,75,65,36,75,86,54,77,82,63,66,56,70,70,34,66,71,55,71,49,54,76,81,59,90,75,49,81,65,57,56,50,53,38,52,51,34,52,5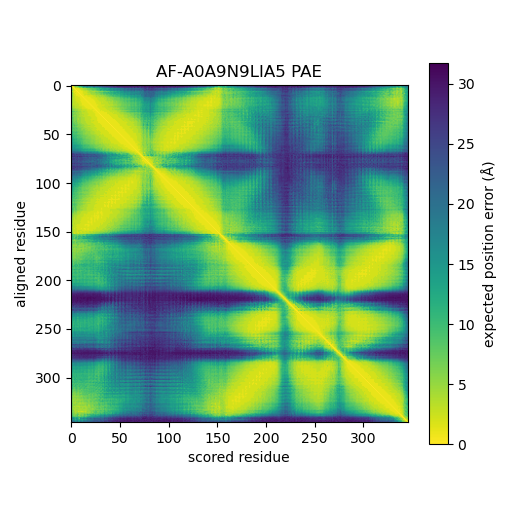0,53,40,45,57,52,49,51,53,48,48,54,51,43,52,49,50,47,56,51,44,52,52,50,40,54,51,34,49,50,53,31,52,51,36,46,47,55,39,48,55,51,51,49,56,50,47,52,49,60,56,52,67,60,80,79,106

Sequence (346 aa):
MTSVCARTRDAAPRNAQLLQTLDETNHAPSALESNQSYVARLRLQIHQKKQELEQASKIVESELADYEQYEHSQIRRLAYKVDQKEQIFDEKTEKEKREWEEALKYHDEIKYNLGKMLDTLDNAVKLNLTFKQEAAANAVAKKDLDELYKSIFSGQTPELPGEDKKEQLVTEAETSFNAVQSRMSTENEALKALKDAERFLALALNNLSSAKHPVVSDFWNYGSFADMSKDSKLGNARRNISEVKNLIAMAQEIQPFIRSIEQLDAPELRFMGELVFSHSENGDALKLLKQATEILEIELDGENSRVKAIEKELSRAKKILQERRKELQDFRQKTFEKFTRVHELG

Organism: NCBI:txid595503

Radius of gyration: 35.67 Å; Cα contacts (8 Å, |Δi|>4): 266; chains: 1; bounding box: 94×51×102 Å